Protein AF-0000000078982054 (afdb_homodimer)

Solvent-accessible surface area (backbone atoms only — not comparable to full-atom values): 14372 Å² total; per-residue (Å²): 136,81,75,71,77,78,75,76,78,77,77,77,76,77,77,75,75,77,74,72,68,73,71,72,62,87,61,42,40,35,30,48,35,38,45,27,88,92,36,59,22,37,32,39,36,31,37,36,75,55,86,89,27,42,30,42,34,38,26,68,63,20,36,44,77,75,68,83,32,41,23,38,29,36,19,39,95,89,38,79,41,89,89,41,67,33,30,38,57,81,57,55,53,34,61,49,76,39,24,43,56,60,85,58,68,67,84,77,40,40,27,42,30,34,32,22,70,77,78,69,44,52,35,20,41,16,56,37,94,136,83,81,74,74,78,76,77,78,77,75,76,76,78,78,76,78,76,72,73,70,73,70,75,62,86,63,43,40,35,30,49,35,38,45,26,87,92,36,58,22,37,33,37,37,32,39,36,76,55,86,88,29,41,29,43,35,37,27,68,64,20,37,43,79,76,69,86,32,41,24,39,29,36,18,39,95,89,39,79,42,89,90,41,67,34,28,39,57,81,58,57,53,34,61,47,77,38,25,44,55,60,86,58,69,66,84,76,41,42,28,42,29,34,33,21,69,76,78,69,44,53,35,19,42,16,59,37,96

Organism: Ruegeria pomeroyi (strain ATCC 700808 / DSM 15171 / DSS-3) (NCBI:txid246200)

pLDDT: mean 85.83, std 22.23, range [33.28, 99.0]

Sequence (258 aa):
MITRRSLFATAAGVAVALASSTAAFAGGTKGHFEGRSNHVTSGSVKLVKDGERYVVELGDDFSLDGGPDPRVAFGKDGKYDPDTKLGALLSLTGKQRYAVPPTWDVSAYNEVYIWCDVAGVPLGVAKINMITRRSLFATAAGVAVALASSTAAFAGGTKGHFEGRSNHVTSGSVKLVKDGERYVVELGDDFSLDGGPDPRVAFGKDGKYDPDTKLGALLSLTGKQRYAVPPTWDVSAYNEVYIWCDVAGVPLGVAKIN

Nearest PDB structures (foldseek):
  4bd4-assembly4_D  TM=5.705E-01  e=8.504E-01  Homo sapiens
  6flh-assembly1_A  TM=5.560E-01  e=1.175E+00  Homo sapiens
  7cjv-assembly1_A  TM=5.199E-01  e=1.240E+00  Homo sapiens
  4xcr-assembly2_B  TM=4.970E-01  e=2.015E+00  Homo sapiens
  4bd4-assembly4_D  TM=5.704E-01  e=8.896E-01  Homo sapiens

Secondary structure (DSSP, 8-state):
-------------------------SS--EEEEEE-TT--EE-EEEEEEETTEEEEEE-TT-EE---SSEEEEEEETTEEEGGG--EE-S-SBS-EEEEPPTT--GGG--EEEEEETTTTEEEEEEE--/-------------------------SS--EEEEEE-TT--EE-EEEEEEETTEEEEEE-TT-EE---SSEEEEEEETTEEEGGG--EE-S-SBS-EEEEPPTT--GGG--EEEEEETTTTEEEEEEE--

Foldseek 3Di:
DCPPDPPPDPPPPPPPPPPPPPPPPLWFWKWWKCFDPPKGWTFMWGWHDDDLWIKIKTAQATATPDADWWFKAFDAPPGGDPVGTQDTDPDRGGIDMGTGPSVDDCVRTQKIFGAHPVVRTTGIMIGTD/DDPPPPPPPPPPPPPPPPPPPPPPPLWFWKWWKCFDPPKGWTFMWGWHDDDLWIKIKTAQATATPDADWWFKAFDAPPGGDPVGTQDTDPDRGGIDMGTGPSVDDCVRTQKIFGAHPVVRTTGIMIGTD

Radius of gyration: 30.77 Å; Cα contacts (8 Å, |Δi|>4): 590; chains: 2; bounding box: 125×118×59 Å

InterPro domains:
  IPR006311 Twin-arginine translocation pathway, signal sequence [PS51318] (1-26)
  IPR019545 DM13 domain [PF10517] (37-128)
  IPR019545 DM13 domain [PS51549] (31-129)

Structure (mmCIF, N/CA/C/O backbone):
data_AF-0000000078982054-model_v1
#
loop_
_entity.id
_entity.type
_entity.pdbx_description
1 polymer 'Twin-arginine translocation pathway signal sequence domain protein, putative'
#
loop_
_atom_site.group_PDB
_atom_site.id
_atom_site.type_symbol
_atom_site.label_atom_id
_atom_site.label_alt_id
_atom_site.label_comp_id
_atom_site.label_asym_id
_atom_site.label_entity_id
_atom_site.label_seq_id
_atom_site.pdbx_PDB_ins_code
_atom_site.Cartn_x
_atom_site.Cartn_y
_atom_site.Cartn_z
_atom_site.occupancy
_atom_site.B_iso_or_equiv
_atom_site.auth_seq_id
_atom_site.auth_comp_id
_atom_site.auth_asym_id
_atom_site.auth_atom_id
_atom_site.pdbx_PDB_model_num
ATOM 1 N N . MET A 1 1 ? 65.062 -52.906 -39.344 1 36.62 1 MET A N 1
ATOM 2 C CA . MET A 1 1 ? 63.656 -52.875 -39.719 1 36.62 1 MET A CA 1
ATOM 3 C C . MET A 1 1 ? 62.812 -52.188 -38.625 1 36.62 1 MET A C 1
ATOM 5 O O . MET A 1 1 ? 62.656 -52.75 -37.531 1 36.62 1 MET A O 1
ATOM 9 N N . ILE A 1 2 ? 62.906 -50.812 -38.656 1 38.25 2 ILE A N 1
ATOM 10 C CA . ILE A 1 2 ? 62.562 -49.781 -37.688 1 38.25 2 ILE A CA 1
ATOM 11 C C . ILE A 1 2 ? 61.031 -49.688 -37.594 1 38.25 2 ILE A C 1
ATOM 13 O O . ILE A 1 2 ? 60.375 -49.406 -38.594 1 38.25 2 ILE A O 1
ATOM 17 N N . THR A 1 3 ? 60.531 -50.656 -36.906 1 37.78 3 THR A N 1
ATOM 18 C CA . THR A 1 3 ? 59.094 -50.688 -36.719 1 37.78 3 THR A CA 1
ATOM 19 C C . THR A 1 3 ? 58.594 -49.438 -36.031 1 37.78 3 THR A C 1
ATOM 21 O O . THR A 1 3 ? 58.938 -49.188 -34.844 1 37.78 3 THR A O 1
ATOM 24 N N . ARG A 1 4 ? 58.844 -48.344 -36.625 1 37.06 4 ARG A N 1
ATOM 25 C CA . ARG A 1 4 ? 58.312 -47.125 -35.969 1 37.06 4 ARG A CA 1
ATOM 26 C C . ARG A 1 4 ? 56.844 -47.281 -35.656 1 37.06 4 ARG A C 1
ATOM 28 O O . ARG A 1 4 ? 56.094 -47.875 -36.406 1 37.06 4 ARG A O 1
ATOM 35 N N . ARG A 1 5 ? 56.688 -47.438 -34.281 1 45.91 5 ARG A N 1
ATOM 36 C CA . ARG A 1 5 ? 55.469 -47.344 -33.5 1 45.91 5 ARG A CA 1
ATOM 37 C C . ARG A 1 5 ? 54.594 -46.188 -34 1 45.91 5 ARG A C 1
ATOM 39 O O . ARG A 1 5 ? 55.062 -45.062 -34.125 1 45.91 5 ARG A O 1
ATOM 46 N N . SER A 1 6 ? 53.594 -46.344 -34.938 1 38.81 6 SER A N 1
ATOM 47 C CA . SER A 1 6 ? 52.625 -45.406 -35.406 1 38.81 6 SER A CA 1
ATOM 48 C C . SER A 1 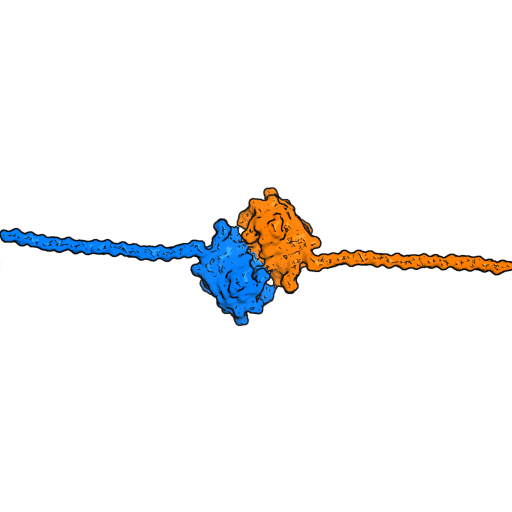6 ? 51.875 -44.719 -34.25 1 38.81 6 SER A C 1
ATOM 50 O O . SER A 1 6 ? 51.125 -45.406 -33.531 1 38.81 6 SER A O 1
ATOM 52 N N . LEU A 1 7 ? 52.594 -43.969 -33.438 1 51.38 7 LEU A N 1
ATOM 53 C CA . LEU A 1 7 ? 51.875 -43.375 -32.312 1 51.38 7 LEU A CA 1
ATOM 54 C C . LEU A 1 7 ? 50.719 -42.531 -32.812 1 51.38 7 LEU A C 1
ATOM 56 O O . LEU A 1 7 ? 50.906 -41.594 -33.594 1 51.38 7 LEU A O 1
ATOM 60 N N . PHE A 1 8 ? 49.594 -43.188 -33.125 1 50.03 8 PHE A N 1
ATOM 61 C CA . PHE A 1 8 ? 48.438 -42.375 -33.469 1 50.03 8 PHE A CA 1
ATOM 62 C C . PHE A 1 8 ? 48.031 -41.438 -32.344 1 50.03 8 PHE A C 1
ATOM 64 O O . PHE A 1 8 ? 48.031 -41.844 -31.172 1 50.03 8 PHE A O 1
ATOM 71 N N . ALA A 1 9 ? 48.219 -40.094 -32.438 1 45.72 9 ALA A N 1
ATOM 72 C CA . ALA A 1 9 ? 47.906 -38.969 -31.547 1 45.72 9 ALA A CA 1
ATOM 73 C C . ALA A 1 9 ? 46.375 -38.812 -31.438 1 45.72 9 ALA A C 1
ATOM 75 O O . ALA A 1 9 ? 45.688 -38.625 -32.438 1 45.72 9 ALA A O 1
ATOM 76 N N . THR A 1 10 ? 45.75 -39.5 -30.547 1 48.69 10 THR A N 1
ATOM 77 C CA . THR A 1 10 ? 44.312 -39.281 -30.297 1 48.69 10 THR A CA 1
ATOM 78 C C . THR A 1 10 ? 44.062 -37.844 -29.906 1 48.69 10 THR A C 1
ATOM 80 O O . THR A 1 10 ? 44.688 -37.312 -28.984 1 48.69 10 THR A O 1
ATOM 83 N N . ALA A 1 11 ? 43.719 -36.969 -30.875 1 45.22 11 ALA A N 1
ATOM 84 C CA . ALA A 1 11 ? 43.312 -35.594 -30.578 1 45.22 11 ALA A CA 1
ATOM 85 C C . ALA A 1 11 ? 42.094 -35.562 -29.641 1 45.22 11 ALA A C 1
ATOM 87 O O . ALA A 1 11 ? 41.062 -36.156 -29.922 1 45.22 11 ALA A O 1
ATOM 88 N N . ALA A 1 12 ? 42.375 -35.5 -28.391 1 50.16 12 ALA A N 1
ATOM 89 C CA . ALA A 1 12 ? 41.312 -35.312 -27.406 1 50.16 12 ALA A CA 1
ATOM 90 C C . ALA A 1 12 ? 40.531 -34.031 -27.703 1 50.16 12 ALA A C 1
ATOM 92 O O . ALA A 1 12 ? 41.125 -32.969 -27.859 1 50.16 12 ALA A O 1
ATOM 93 N N . GLY A 1 13 ? 39.469 -34.094 -28.484 1 45.34 13 GLY A N 1
ATOM 94 C CA . GLY A 1 13 ? 38.625 -32.938 -28.719 1 45.34 13 GLY A CA 1
ATOM 95 C C . GLY A 1 13 ? 38.094 -32.312 -27.438 1 45.34 13 GLY A C 1
ATOM 96 O O . GLY A 1 13 ? 37.625 -33 -26.547 1 45.34 13 GLY A O 1
ATOM 97 N N . VAL A 1 14 ? 38.656 -31.203 -27.016 1 50.59 14 VAL A N 1
ATOM 98 C CA . VAL A 1 14 ? 38.188 -30.375 -25.906 1 50.59 14 VAL A CA 1
ATOM 99 C C . VAL A 1 14 ? 36.75 -29.969 -26.125 1 50.59 14 VAL A C 1
ATOM 101 O O . VAL A 1 14 ? 36.438 -29.281 -27.109 1 50.59 14 VAL A O 1
ATOM 104 N N . ALA A 1 15 ? 35.781 -30.828 -25.703 1 49.47 15 ALA A N 1
ATOM 105 C CA . ALA A 1 15 ? 34.406 -30.359 -25.734 1 49.47 15 ALA A CA 1
ATOM 106 C C . ALA A 1 15 ? 34.219 -29.109 -24.859 1 49.47 15 ALA A C 1
ATOM 108 O O . ALA A 1 15 ? 34.562 -29.125 -23.672 1 49.47 15 ALA A O 1
ATOM 109 N N . VAL A 1 16 ? 34.312 -27.938 -25.422 1 44.31 16 VAL A N 1
ATOM 110 C CA . VAL A 1 16 ? 33.906 -26.719 -24.719 1 44.31 16 VAL A CA 1
ATOM 111 C C . VAL A 1 16 ? 32.438 -26.797 -24.375 1 44.31 16 VAL A C 1
ATOM 113 O O . VAL A 1 16 ? 31.578 -26.953 -25.25 1 44.31 16 VAL A O 1
ATOM 116 N N . ALA A 1 17 ? 32.062 -27.281 -23.219 1 44.84 17 ALA A N 1
ATOM 117 C CA . ALA A 1 17 ? 30.688 -27.172 -22.719 1 44.84 17 ALA A CA 1
ATOM 118 C C . ALA A 1 17 ? 30.219 -25.719 -22.734 1 44.84 17 ALA A C 1
ATOM 120 O O . ALA A 1 17 ? 30.922 -24.828 -22.266 1 44.84 17 ALA A O 1
ATOM 121 N N . LEU A 1 18 ? 29.438 -25.328 -23.75 1 43.56 18 LEU A N 1
ATOM 122 C CA . LEU A 1 18 ? 28.75 -24.047 -23.688 1 43.56 18 LEU A CA 1
ATOM 123 C C . LEU A 1 18 ? 27.859 -23.969 -22.453 1 43.56 18 LEU A C 1
ATOM 125 O O . LEU A 1 18 ? 26.969 -24.797 -22.266 1 43.56 18 LEU A O 1
ATOM 129 N N . ALA A 1 19 ? 28.359 -23.531 -21.344 1 42.03 19 ALA A N 1
ATOM 130 C CA . ALA A 1 19 ? 27.516 -23.188 -20.203 1 42.03 19 ALA A CA 1
ATOM 131 C C . ALA A 1 19 ? 26.391 -22.25 -20.609 1 42.03 19 ALA A C 1
ATOM 133 O O . ALA A 1 19 ? 26.625 -21.203 -21.234 1 42.03 19 ALA A O 1
ATOM 134 N N . SER A 1 20 ? 25.234 -22.781 -21 1 38.03 20 SER A N 1
ATOM 135 C CA . SER A 1 20 ? 24.109 -21.859 -21.109 1 38.03 20 SER A CA 1
ATOM 136 C C . SER A 1 20 ? 23.984 -20.969 -19.891 1 38.03 20 SER A C 1
ATOM 138 O O . SER A 1 20 ? 23.938 -21.453 -18.766 1 38.03 20 SER A O 1
ATOM 140 N N . SER A 1 21 ? 24.75 -19.938 -19.797 1 39.84 21 SER A N 1
ATOM 141 C CA . SER A 1 21 ? 24.359 -18.969 -18.781 1 39.84 21 SER A CA 1
ATOM 142 C C . SER A 1 21 ? 22.844 -18.797 -18.734 1 39.84 21 SER A C 1
ATOM 144 O O . SER A 1 21 ? 22.203 -18.531 -19.75 1 39.84 21 SER A O 1
ATOM 146 N N . THR A 1 22 ? 22.109 -19.672 -18.141 1 38.25 22 THR A N 1
ATOM 147 C CA . THR A 1 22 ? 20.75 -19.219 -17.859 1 38.25 22 THR A CA 1
ATOM 148 C C . THR A 1 22 ? 20.75 -17.719 -17.531 1 38.25 22 THR A C 1
ATOM 150 O O . THR A 1 22 ? 21.516 -17.266 -16.688 1 38.25 22 THR A O 1
ATOM 153 N N . ALA A 1 23 ? 20.625 -16.859 -18.516 1 33.56 23 ALA A N 1
ATOM 154 C CA . ALA A 1 23 ? 20.422 -15.43 -18.312 1 33.56 23 ALA A CA 1
ATOM 155 C C . ALA A 1 23 ? 19.688 -15.164 -17 1 33.56 23 ALA A C 1
ATOM 157 O O . ALA A 1 23 ? 18.609 -15.727 -16.781 1 33.56 23 ALA A O 1
ATOM 158 N N . ALA A 1 24 ? 20.328 -15 -15.984 1 37.16 24 ALA A N 1
ATOM 159 C CA . ALA A 1 24 ? 19.688 -14.359 -14.844 1 37.16 24 ALA A CA 1
ATOM 160 C C . ALA A 1 24 ? 18.719 -13.273 -15.297 1 37.16 24 ALA A C 1
ATOM 162 O O . ALA A 1 24 ? 19.125 -12.289 -15.914 1 37.16 24 ALA A O 1
ATOM 163 N N . PHE A 1 25 ? 17.547 -13.477 -15.953 1 35.47 25 PHE A N 1
ATOM 164 C CA . PHE A 1 25 ? 16.594 -12.445 -16.344 1 35.47 25 PHE A CA 1
ATOM 165 C C . PHE A 1 25 ? 16.75 -11.195 -15.484 1 35.47 25 PHE A C 1
ATOM 167 O O . PHE A 1 25 ? 16.547 -11.25 -14.266 1 35.47 25 PHE A O 1
ATOM 174 N N . ALA A 1 26 ? 17.609 -10.406 -15.617 1 44.41 26 ALA A N 1
ATOM 175 C CA . ALA A 1 26 ? 17.609 -9.07 -15.016 1 44.41 26 ALA A CA 1
ATOM 176 C C . ALA A 1 26 ? 16.219 -8.688 -14.531 1 44.41 26 ALA A C 1
ATOM 178 O O . ALA A 1 26 ? 16.062 -7.723 -13.781 1 44.41 26 ALA A O 1
ATOM 179 N N . GLY A 1 27 ? 15.07 -9.055 -15.273 1 51.41 27 GLY A N 1
ATOM 180 C CA . GLY A 1 27 ? 13.664 -8.844 -14.992 1 51.41 27 GLY A CA 1
ATOM 181 C C . GLY A 1 27 ? 13.188 -9.547 -13.734 1 51.41 27 GLY A C 1
ATOM 182 O O . GLY A 1 27 ? 13.758 -10.57 -13.344 1 51.41 27 GLY A O 1
ATOM 183 N N . GLY A 1 28 ? 12.648 -8.773 -12.68 1 62.16 28 GLY A N 1
ATOM 184 C CA . GLY A 1 28 ? 12.039 -9.344 -11.484 1 62.16 28 GLY A CA 1
ATOM 185 C C . GLY A 1 28 ? 11.336 -10.664 -11.75 1 62.16 28 GLY A C 1
ATOM 186 O O . GLY A 1 28 ? 11.18 -11.07 -12.906 1 62.16 28 GLY A O 1
ATOM 187 N N . THR A 1 29 ? 11.297 -11.555 -10.805 1 86.69 29 THR A N 1
ATOM 188 C CA . THR A 1 29 ? 10.477 -12.766 -10.836 1 86.69 29 THR A CA 1
ATOM 189 C C . THR A 1 29 ? 9.031 -12.43 -11.188 1 86.69 29 THR A C 1
ATOM 191 O O . THR A 1 29 ? 8.539 -11.344 -10.867 1 86.69 29 THR A O 1
ATOM 194 N N . LYS A 1 30 ? 8.539 -13.125 -12.172 1 96.62 30 LYS A N 1
ATOM 195 C CA . LYS A 1 30 ? 7.195 -12.852 -12.672 1 96.62 30 LYS A CA 1
ATOM 196 C C . LYS A 1 30 ? 6.305 -14.086 -12.531 1 96.62 30 LYS A C 1
ATOM 198 O O . LYS A 1 30 ? 6.793 -15.188 -12.305 1 96.62 30 LYS A O 1
ATOM 203 N N . GLY A 1 31 ? 5.016 -13.844 -12.594 1 98.44 31 GLY A N 1
ATOM 204 C CA . GLY A 1 31 ? 4.023 -14.898 -12.523 1 98.44 31 GLY A CA 1
ATOM 205 C C . GLY A 1 31 ? 2.658 -14.477 -13.039 1 98.44 31 GLY A C 1
ATOM 206 O O . GLY A 1 31 ? 2.504 -13.367 -13.555 1 98.44 31 GLY A O 1
ATOM 207 N N . HIS A 1 32 ? 1.738 -15.445 -13.023 1 98.81 32 HIS A N 1
ATOM 208 C CA . HIS A 1 32 ? 0.348 -15.211 -13.398 1 98.81 32 HIS A CA 1
ATOM 209 C C . HIS A 1 32 ? -0.605 -15.711 -12.32 1 98.81 32 HIS A C 1
ATOM 211 O O . HIS A 1 32 ? -0.391 -16.781 -11.742 1 98.81 32 HIS A O 1
ATOM 217 N N . PHE A 1 33 ? -1.601 -14.891 -12.117 1 98.94 33 PHE A N 1
ATOM 218 C CA . PHE A 1 33 ? -2.547 -15.258 -11.062 1 98.94 33 PHE A CA 1
ATOM 219 C C . PHE A 1 33 ? -3.475 -16.375 -11.531 1 98.94 33 PHE A C 1
ATOM 221 O O . PHE A 1 33 ? -3.885 -16.391 -12.695 1 98.94 33 PHE A O 1
ATOM 228 N N . GLU A 1 34 ? -3.75 -17.203 -10.617 1 98.94 34 GLU A N 1
ATOM 229 C CA . GLU A 1 34 ? -4.855 -18.156 -10.695 1 98.94 34 GLU A CA 1
ATOM 230 C C . GLU A 1 34 ? -5.852 -17.938 -9.555 1 98.94 34 GLU A C 1
ATOM 232 O O . GLU A 1 34 ? -5.453 -17.734 -8.406 1 98.94 34 GLU A O 1
ATOM 237 N N . GLY A 1 35 ? -7.102 -18.016 -9.883 1 98.94 35 GLY A N 1
ATOM 238 C CA . GLY A 1 35 ? -8.148 -17.812 -8.891 1 98.94 35 GLY A CA 1
ATOM 239 C C . GLY A 1 35 ? -8.133 -18.828 -7.777 1 98.94 35 GLY A C 1
ATOM 240 O O . GLY A 1 35 ? -7.641 -19.953 -7.957 1 98.94 35 GLY A O 1
ATOM 241 N N . ARG A 1 36 ? -8.57 -18.422 -6.648 1 98.94 36 ARG A N 1
ATOM 242 C CA . ARG A 1 36 ? -8.758 -19.266 -5.477 1 98.94 36 ARG A CA 1
ATOM 243 C C . ARG A 1 36 ? -10.094 -18.984 -4.805 1 98.94 36 ARG A C 1
ATOM 245 O O . ARG A 1 36 ? -10.695 -17.938 -5.016 1 98.94 36 ARG A O 1
ATOM 252 N N . SER A 1 37 ? -10.562 -19.984 -4.031 1 98.81 37 SER A N 1
ATOM 253 C CA . SER A 1 37 ? -11.742 -19.828 -3.188 1 98.81 37 SER A CA 1
ATOM 254 C C . SER A 1 37 ? -12.945 -19.359 -3.998 1 98.81 37 SER A C 1
ATOM 256 O O . SER A 1 37 ? -13.664 -18.453 -3.586 1 98.81 37 SER A O 1
AT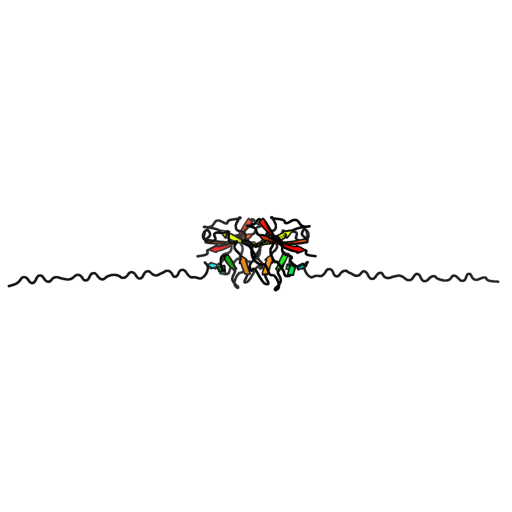OM 258 N N . ASN A 1 38 ? -13.102 -19.812 -5.242 1 98.56 38 ASN A N 1
ATOM 259 C CA . ASN A 1 38 ? -14.227 -19.578 -6.148 1 98.56 38 ASN A CA 1
ATOM 260 C C . ASN A 1 38 ? -14.188 -18.172 -6.734 1 98.56 38 ASN A C 1
ATOM 262 O O . ASN A 1 38 ? -15.227 -17.625 -7.098 1 98.56 38 ASN A O 1
ATOM 266 N N . HIS A 1 39 ? -13.047 -17.594 -6.738 1 98.88 39 HIS A N 1
ATOM 267 C CA . HIS A 1 39 ? -12.875 -16.312 -7.406 1 98.88 39 HIS A CA 1
ATOM 268 C C . HIS A 1 39 ? -12.094 -16.469 -8.703 1 98.88 39 HIS A C 1
ATOM 270 O O . HIS A 1 39 ? -11.266 -17.375 -8.836 1 98.88 39 HIS A O 1
ATOM 276 N N . VAL A 1 40 ? -12.445 -15.555 -9.609 1 98.88 40 VAL A N 1
ATOM 277 C CA . VAL A 1 40 ? -11.672 -15.445 -10.844 1 98.88 40 VAL A CA 1
ATOM 278 C C . VAL A 1 40 ? -10.617 -14.352 -10.695 1 98.88 40 VAL A C 1
ATOM 280 O O . VAL A 1 40 ? -10.945 -13.188 -10.469 1 98.88 40 VAL A O 1
ATOM 283 N N . THR A 1 41 ? -9.438 -14.781 -10.727 1 98.94 41 THR A N 1
ATOM 284 C CA . THR A 1 41 ? -8.289 -13.883 -10.703 1 98.94 41 THR A CA 1
ATOM 285 C C . THR A 1 41 ? -7.32 -14.219 -11.836 1 98.94 41 THR A C 1
ATOM 287 O O . THR A 1 41 ? -6.973 -15.383 -12.031 1 98.94 41 THR A O 1
ATOM 290 N N . SER A 1 42 ? -6.945 -13.156 -12.539 1 98.94 42 SER A N 1
ATOM 291 C CA . SER A 1 42 ? -6.043 -13.383 -13.664 1 98.94 42 SER A CA 1
ATOM 292 C C . SER A 1 42 ? -5.102 -12.203 -13.859 1 98.94 42 SER A C 1
ATOM 294 O O . SER A 1 42 ? -5.25 -11.164 -13.211 1 98.94 42 SER A O 1
ATOM 296 N N . GLY A 1 43 ? -4.113 -12.43 -14.766 1 98.94 43 GLY A N 1
ATOM 297 C CA . GLY A 1 43 ? -3.186 -11.375 -15.117 1 98.94 43 GLY A CA 1
ATOM 298 C C . GLY A 1 43 ? -1.794 -11.578 -14.555 1 98.94 43 GLY A C 1
ATOM 299 O O . GLY A 1 43 ? -1.562 -12.531 -13.797 1 98.94 43 GLY A O 1
ATOM 300 N N . SER A 1 44 ? -0.914 -10.672 -14.914 1 98.88 44 SER A N 1
ATOM 301 C CA . SER A 1 44 ? 0.502 -10.836 -14.602 1 98.88 44 SER A CA 1
ATOM 302 C C . SER A 1 44 ? 0.881 -10.07 -13.336 1 98.88 44 SER A C 1
ATOM 304 O O . SER A 1 44 ? 0.188 -9.125 -12.945 1 98.88 44 SER A O 1
ATOM 306 N N . VAL A 1 45 ? 1.905 -10.617 -12.719 1 98.88 45 VAL A N 1
ATOM 307 C CA . VAL A 1 45 ? 2.576 -9.922 -11.625 1 98.88 45 VAL A CA 1
ATOM 308 C C . VAL A 1 45 ? 4.09 -10.055 -11.773 1 98.88 45 VAL A C 1
ATOM 310 O O . VAL A 1 45 ? 4.582 -11.086 -12.242 1 98.88 45 VAL A O 1
ATOM 313 N N . LYS A 1 46 ? 4.773 -8.977 -11.422 1 97.81 46 LYS A N 1
ATOM 314 C CA . LYS A 1 46 ? 6.23 -9.062 -11.398 1 97.81 46 LYS A CA 1
ATOM 315 C C . LYS A 1 46 ? 6.801 -8.375 -10.156 1 97.81 46 LYS A C 1
ATOM 317 O O . LYS A 1 46 ? 6.199 -7.438 -9.633 1 97.81 46 LYS A O 1
ATOM 322 N N . LEU A 1 47 ? 7.777 -8.922 -9.672 1 97.12 47 LEU A N 1
ATOM 323 C CA . LEU A 1 47 ? 8.625 -8.297 -8.664 1 97.12 47 LEU A CA 1
ATOM 324 C C . LEU A 1 47 ? 9.789 -7.551 -9.312 1 97.12 47 LEU A C 1
ATOM 326 O O . LEU A 1 47 ? 10.648 -8.172 -9.938 1 97.12 47 LEU A O 1
ATOM 330 N N . VAL A 1 48 ? 9.789 -6.215 -9.125 1 95 48 VAL A N 1
ATOM 331 C CA . VAL A 1 48 ? 10.781 -5.379 -9.797 1 95 48 VAL A CA 1
ATOM 332 C C . VAL A 1 48 ? 11.695 -4.723 -8.766 1 95 48 VAL A C 1
ATOM 334 O O . VAL A 1 48 ? 11.227 -4.273 -7.715 1 95 48 VAL A O 1
ATOM 337 N N . LYS A 1 49 ? 12.977 -4.809 -9.055 1 91.94 49 LYS A N 1
ATOM 338 C CA . LYS A 1 49 ? 13.914 -4.039 -8.234 1 91.94 49 LYS A CA 1
ATOM 339 C C . LYS A 1 49 ? 13.852 -2.555 -8.586 1 91.94 49 LYS A C 1
ATOM 341 O O . LYS A 1 49 ? 13.875 -2.189 -9.758 1 91.94 49 LYS A O 1
ATOM 346 N N . ASP A 1 50 ? 13.672 -1.766 -7.641 1 90.06 50 ASP A N 1
ATOM 347 C CA . ASP A 1 50 ? 13.664 -0.311 -7.75 1 90.06 50 ASP A CA 1
ATOM 348 C C . ASP A 1 50 ? 14.672 0.32 -6.797 1 90.06 50 ASP A C 1
ATOM 350 O O . ASP A 1 50 ? 14.352 0.58 -5.633 1 90.06 50 ASP A O 1
ATOM 354 N N . GLY A 1 51 ? 15.828 0.573 -7.355 1 86.81 51 GLY A N 1
ATOM 355 C CA . GLY A 1 51 ? 16.922 0.926 -6.465 1 86.81 51 GLY A CA 1
ATOM 356 C C . GLY A 1 51 ? 17.25 -0.17 -5.473 1 86.81 51 GLY A C 1
ATOM 357 O O . GLY A 1 51 ? 17.5 -1.312 -5.859 1 86.81 51 GLY A O 1
ATOM 358 N N . GLU A 1 52 ? 17.156 0.236 -4.188 1 84.69 52 GLU A N 1
ATOM 359 C CA . GLU A 1 52 ? 17.516 -0.729 -3.152 1 84.69 52 GLU A CA 1
ATOM 360 C C . GLU A 1 52 ? 16.266 -1.451 -2.629 1 84.69 52 GLU A C 1
ATOM 362 O O . GLU A 1 52 ? 16.359 -2.277 -1.719 1 84.69 52 GLU A O 1
ATOM 367 N N . ARG A 1 53 ? 15.211 -1.239 -3.223 1 91.12 53 ARG A N 1
ATOM 368 C CA . ARG A 1 53 ? 13.984 -1.862 -2.754 1 91.12 53 ARG A CA 1
ATOM 369 C C . ARG A 1 53 ? 13.297 -2.635 -3.875 1 91.12 53 ARG A C 1
ATOM 371 O O . ARG A 1 53 ? 13.719 -2.564 -5.031 1 91.12 53 ARG A O 1
ATOM 378 N N . TYR A 1 54 ? 12.344 -3.418 -3.521 1 95.88 54 TYR A N 1
ATOM 379 C CA . TYR A 1 54 ? 11.508 -4.125 -4.488 1 95.88 54 TYR A CA 1
ATOM 380 C C . TYR A 1 54 ? 10.102 -3.549 -4.516 1 95.88 54 TYR A C 1
ATOM 382 O O . TYR A 1 54 ? 9.641 -2.957 -3.535 1 95.88 54 TYR A O 1
ATOM 390 N N . VAL A 1 55 ? 9.492 -3.703 -5.699 1 98 55 VAL A N 1
ATOM 391 C CA . VAL A 1 55 ? 8.102 -3.33 -5.91 1 98 55 VAL A CA 1
ATOM 392 C C . VAL A 1 55 ? 7.352 -4.48 -6.578 1 98 55 VAL A C 1
ATOM 394 O O . VAL A 1 55 ? 7.855 -5.094 -7.52 1 98 55 VAL A O 1
ATOM 397 N N . VAL A 1 56 ? 6.141 -4.797 -5.984 1 98.62 56 VAL A N 1
ATOM 398 C CA . VAL A 1 56 ? 5.223 -5.691 -6.68 1 98.62 56 VAL A CA 1
ATOM 399 C C . VAL A 1 56 ? 4.395 -4.902 -7.688 1 98.62 56 VAL A C 1
ATOM 401 O O . VAL A 1 56 ? 3.709 -3.943 -7.32 1 98.62 56 VAL A O 1
ATOM 404 N N . GLU A 1 57 ? 4.543 -5.355 -8.938 1 98.56 57 GLU A N 1
ATOM 405 C CA . GLU A 1 57 ? 3.777 -4.711 -10 1 98.56 57 GLU A CA 1
ATOM 406 C C . GLU A 1 57 ? 2.758 -5.676 -10.602 1 98.56 57 GLU A C 1
ATOM 408 O O . GLU A 1 57 ? 3.127 -6.703 -11.172 1 98.56 57 GLU A O 1
ATOM 413 N N . LEU A 1 58 ? 1.447 -5.328 -10.375 1 98.88 58 LEU A N 1
ATOM 414 C CA . LEU A 1 58 ? 0.407 -6.012 -11.133 1 98.88 58 LEU A CA 1
ATOM 415 C C . LEU A 1 58 ? 0.303 -5.445 -12.547 1 98.88 58 LEU A C 1
ATOM 417 O O . LEU A 1 58 ? 0.405 -4.23 -12.742 1 98.88 58 LEU A O 1
ATOM 421 N N . GLY A 1 59 ? 0.123 -6.348 -13.492 1 98.75 59 GLY A N 1
ATOM 422 C CA . GLY A 1 59 ? 0.115 -5.926 -14.883 1 98.75 59 GLY A CA 1
ATOM 423 C C . GLY A 1 59 ? -1.182 -5.258 -15.297 1 98.75 59 GLY A C 1
ATOM 424 O O . GLY A 1 59 ? -2.164 -5.281 -14.555 1 98.75 59 GLY A O 1
ATOM 425 N N . ASP A 1 60 ? -1.144 -4.66 -16.5 1 98.88 60 ASP A N 1
ATOM 426 C CA . ASP A 1 60 ? -2.33 -4.043 -17.078 1 98.88 60 ASP A CA 1
ATOM 427 C C . ASP A 1 60 ? -3.441 -5.07 -17.281 1 98.88 60 ASP A C 1
ATOM 429 O O . ASP A 1 60 ? -4.621 -4.715 -17.328 1 98.88 60 ASP A O 1
ATOM 433 N N . ASP A 1 61 ? -3.088 -6.348 -17.359 1 98.94 61 ASP A N 1
ATOM 434 C CA . ASP A 1 61 ? -4.031 -7.434 -17.625 1 98.94 61 ASP A CA 1
ATOM 435 C C . ASP A 1 61 ? -4.57 -8.016 -16.328 1 98.94 61 ASP A C 1
ATOM 437 O O . ASP A 1 61 ? -5.355 -8.969 -16.344 1 98.94 61 ASP A O 1
ATOM 441 N N . PHE A 1 62 ? -4.195 -7.484 -15.18 1 98.94 62 PHE A N 1
ATOM 442 C CA . PHE A 1 62 ? -4.68 -7.973 -13.898 1 98.94 62 PHE A CA 1
ATOM 443 C C . PHE A 1 62 ? -6.188 -7.805 -13.789 1 98.94 62 PHE A C 1
ATOM 445 O O . PHE A 1 62 ? -6.734 -6.773 -14.188 1 98.94 62 PHE A O 1
ATOM 452 N N . SER A 1 63 ? -6.793 -8.852 -13.242 1 98.94 63 SER A N 1
ATOM 453 C CA . SER A 1 63 ? -8.234 -8.789 -13.008 1 98.94 63 SER A CA 1
ATOM 454 C C . SER A 1 63 ? -8.641 -9.664 -11.828 1 98.94 63 SER A C 1
ATOM 456 O O . SER A 1 63 ? -8.172 -10.797 -11.688 1 98.94 63 SER A O 1
ATOM 458 N N . LEU A 1 64 ? -9.438 -9.164 -10.938 1 98.94 64 LEU A N 1
ATOM 459 C CA . LEU A 1 64 ? -10.102 -9.859 -9.844 1 98.94 64 LEU A CA 1
ATOM 460 C C . LEU A 1 64 ? -11.602 -9.586 -9.852 1 98.94 64 LEU A C 1
ATOM 462 O O . LEU A 1 64 ? -12.023 -8.445 -10.055 1 98.94 64 LEU A O 1
ATOM 466 N N . ASP A 1 65 ? -12.375 -10.594 -9.594 1 98.88 65 ASP A N 1
ATOM 467 C CA . ASP A 1 65 ? -13.828 -10.453 -9.719 1 98.88 65 ASP A CA 1
ATOM 468 C C . ASP A 1 65 ? -14.414 -9.734 -8.508 1 98.88 65 ASP A C 1
ATOM 470 O O . ASP A 1 65 ? -15.594 -9.391 -8.5 1 98.88 65 ASP A O 1
ATOM 474 N N . GLY A 1 66 ? -13.641 -9.609 -7.434 1 97.75 66 GLY A N 1
ATOM 475 C CA . GLY A 1 66 ? -14.125 -8.859 -6.285 1 97.75 66 GLY A CA 1
ATOM 476 C C . GLY A 1 66 ? -13.703 -9.461 -4.957 1 97.75 66 GLY A C 1
ATOM 477 O O . GLY A 1 66 ? -12.891 -10.391 -4.922 1 97.75 66 GLY A O 1
ATOM 478 N N . GLY A 1 67 ? -14.148 -8.93 -3.92 1 96.75 67 GLY A N 1
ATOM 479 C CA . GLY A 1 67 ? -13.914 -9.32 -2.539 1 96.75 67 GLY A CA 1
ATOM 480 C C . GLY A 1 67 ? -13.891 -8.141 -1.584 1 96.75 67 GLY A C 1
ATOM 481 O O . GLY A 1 67 ? -13.57 -7.016 -1.98 1 96.75 67 GLY A O 1
ATOM 482 N N . PRO A 1 68 ? -14.25 -8.398 -0.379 1 97 68 PRO A N 1
ATOM 483 C CA . PRO A 1 68 ? -14.477 -7.266 0.521 1 97 68 PRO A CA 1
ATOM 484 C C . PRO A 1 68 ? -13.195 -6.508 0.847 1 97 68 PRO A C 1
ATOM 486 O O . PRO A 1 68 ? -13.227 -5.289 1.039 1 97 68 PRO A O 1
ATOM 489 N N . ASP A 1 69 ? -12.117 -7.195 1.035 1 97.88 69 ASP A N 1
ATOM 490 C CA . ASP A 1 69 ? -10.875 -6.535 1.41 1 97.88 69 ASP A CA 1
ATOM 491 C C . ASP A 1 69 ? -9.664 -7.277 0.843 1 97.88 69 ASP A C 1
ATOM 493 O O . ASP A 1 69 ? -8.891 -7.875 1.591 1 97.88 69 ASP A O 1
ATOM 497 N N . PRO A 1 70 ? -9.414 -7.164 -0.476 1 98.75 70 PRO A N 1
ATOM 498 C CA . PRO A 1 70 ? -8.273 -7.824 -1.111 1 98.75 70 PRO A CA 1
ATOM 499 C C . PRO A 1 70 ? -6.957 -7.09 -0.861 1 98.75 70 PRO A C 1
ATOM 501 O O . PRO A 1 70 ? -6.875 -5.879 -1.063 1 98.75 70 PRO A O 1
ATOM 504 N N . ARG A 1 71 ? -5.926 -7.832 -0.394 1 98.81 71 ARG A N 1
ATOM 505 C CA . ARG A 1 71 ? -4.594 -7.328 -0.069 1 98.81 71 ARG A CA 1
ATOM 506 C C . ARG A 1 71 ? -3.521 -8.055 -0.874 1 98.81 71 ARG A C 1
ATOM 508 O O . ARG A 1 71 ? -3.613 -9.266 -1.088 1 98.81 71 ARG A O 1
ATOM 515 N N . VAL A 1 72 ? -2.512 -7.309 -1.27 1 98.94 72 VAL A N 1
ATOM 516 C CA . VAL A 1 72 ? -1.333 -7.93 -1.865 1 98.94 72 VAL A CA 1
ATOM 517 C C . VAL A 1 72 ? -0.394 -8.422 -0.765 1 98.94 72 VAL A C 1
ATOM 519 O O . VAL A 1 72 ? -0.109 -7.688 0.186 1 98.94 72 VAL A O 1
ATOM 522 N N . ALA A 1 73 ? 0.053 -9.664 -0.881 1 98.88 73 ALA A N 1
ATOM 523 C CA . ALA A 1 73 ? 0.943 -10.258 0.108 1 98.88 73 ALA A CA 1
ATOM 524 C C . ALA A 1 73 ? 1.794 -11.367 -0.517 1 98.88 73 ALA A C 1
ATOM 526 O O . ALA A 1 73 ? 1.745 -11.578 -1.73 1 98.88 73 ALA A O 1
ATOM 527 N N . PHE A 1 74 ? 2.594 -11.977 0.366 1 98.75 74 PHE A N 1
ATOM 528 C CA . PHE A 1 74 ? 3.471 -13.031 -0.13 1 98.75 74 PHE A CA 1
ATOM 529 C C . PHE A 1 74 ? 3.131 -14.367 0.521 1 98.75 74 PHE A C 1
ATOM 531 O O . PHE A 1 74 ? 2.457 -14.414 1.551 1 98.75 74 PHE A O 1
ATOM 538 N N . GLY A 1 75 ? 3.537 -15.398 -0.149 1 98.69 75 GLY A N 1
ATOM 539 C CA . GLY A 1 75 ? 3.529 -16.75 0.361 1 98.69 75 GLY A CA 1
ATOM 540 C C . GLY A 1 75 ? 4.684 -17.594 -0.16 1 98.69 75 GLY A C 1
ATOM 541 O O . GLY A 1 75 ? 5.469 -17.125 -0.987 1 98.69 75 GLY A O 1
ATOM 542 N N . LYS A 1 76 ? 4.797 -18.75 0.424 1 98.19 76 LYS A N 1
ATOM 543 C CA . LYS A 1 76 ? 5.859 -19.688 0.074 1 98.19 76 LYS A CA 1
ATOM 544 C C . LYS A 1 76 ? 5.34 -21.125 0.055 1 98.19 76 LYS A C 1
ATOM 546 O O . LYS A 1 76 ? 4.73 -21.578 1.024 1 98.19 76 LYS A O 1
ATOM 551 N N . ASP A 1 77 ? 5.535 -21.781 -1.015 1 98 77 ASP A N 1
ATOM 552 C CA . ASP A 1 77 ? 5.254 -23.203 -1.151 1 98 77 ASP A CA 1
ATOM 553 C C . ASP A 1 77 ? 3.836 -23.531 -0.692 1 98 77 ASP A C 1
ATOM 555 O O . ASP A 1 77 ? 3.627 -24.484 0.075 1 98 77 ASP A O 1
ATOM 559 N N . GLY A 1 78 ? 2.969 -22.656 -1.108 1 98.31 78 GLY A N 1
ATOM 560 C CA . GLY A 1 78 ? 1.557 -22.922 -0.879 1 98.31 78 GLY A CA 1
ATOM 561 C C . GLY A 1 78 ? 1.049 -22.375 0.436 1 98.31 78 GLY A C 1
ATOM 562 O O . GLY A 1 78 ? -0.106 -22.594 0.806 1 98.31 78 GLY A O 1
ATOM 563 N N . LYS A 1 79 ? 1.929 -21.656 1.136 1 98.56 79 LYS A N 1
ATOM 564 C CA . LYS A 1 79 ? 1.537 -21.109 2.434 1 98.56 79 LYS A CA 1
ATOM 565 C C . LYS A 1 79 ? 1.561 -19.578 2.424 1 98.56 79 LYS A C 1
ATOM 567 O O . LYS A 1 79 ? 2.602 -18.969 2.168 1 98.56 79 LYS A O 1
ATOM 572 N N . TYR A 1 80 ? 0.411 -19.016 2.678 1 98.88 80 TYR A N 1
ATOM 573 C CA . TYR A 1 80 ? 0.263 -17.578 2.842 1 98.88 80 TYR A CA 1
ATOM 574 C C . TYR A 1 80 ? 0.984 -17.094 4.098 1 98.88 80 TYR A C 1
ATOM 576 O O . TYR A 1 80 ? 0.917 -17.75 5.145 1 98.88 80 TYR A O 1
ATOM 584 N N . ASP A 1 81 ? 1.651 -15.898 4.051 1 98.75 81 ASP A N 1
ATOM 585 C CA . ASP A 1 81 ? 2.285 -15.289 5.219 1 98.75 81 ASP A CA 1
ATOM 586 C C . ASP A 1 81 ? 1.574 -14 5.621 1 98.75 81 ASP A C 1
ATOM 588 O O . ASP A 1 81 ? 1.752 -12.961 4.984 1 98.75 81 ASP A O 1
ATOM 592 N N . PRO A 1 82 ? 0.854 -14 6.754 1 98.31 82 PRO A N 1
ATOM 593 C CA . PRO A 1 82 ? 0.051 -12.836 7.137 1 98.31 82 PRO A CA 1
ATOM 594 C C . PRO A 1 82 ? 0.905 -11.625 7.512 1 98.31 82 PRO A C 1
ATOM 596 O O . PRO A 1 82 ? 0.39 -10.508 7.617 1 98.31 82 PRO A O 1
ATOM 599 N N . ASP A 1 83 ? 2.18 -11.758 7.672 1 97.06 83 ASP A N 1
ATOM 600 C CA . ASP A 1 83 ? 3.041 -10.656 8.078 1 97.06 83 ASP A CA 1
ATOM 601 C C . ASP A 1 83 ? 3.547 -9.875 6.867 1 97.06 83 ASP A C 1
ATOM 603 O O . ASP A 1 83 ? 4.324 -8.93 7.012 1 97.06 83 ASP A O 1
ATOM 607 N N . THR A 1 84 ? 3.037 -10.203 5.672 1 98.38 84 THR A N 1
ATOM 608 C CA . THR A 1 84 ? 3.613 -9.633 4.461 1 98.38 84 THR A CA 1
ATOM 609 C C . THR A 1 84 ? 2.576 -8.805 3.709 1 98.38 84 THR A C 1
ATOM 611 O O . THR A 1 84 ? 2.678 -8.625 2.492 1 98.38 84 THR A O 1
ATOM 614 N N . LYS A 1 85 ? 1.583 -8.297 4.387 1 98.25 85 LYS A N 1
ATOM 615 C CA . LYS A 1 85 ? 0.606 -7.457 3.697 1 98.25 85 LYS A CA 1
ATOM 616 C C . LYS A 1 85 ? 1.226 -6.137 3.258 1 98.25 85 LYS A C 1
ATOM 618 O O . LYS A 1 85 ? 1.693 -5.355 4.09 1 98.25 85 LYS A O 1
ATOM 623 N N . LEU A 1 86 ? 1.146 -5.914 1.949 1 98.75 86 LEU A N 1
ATOM 624 C CA . LEU A 1 86 ? 1.769 -4.73 1.37 1 98.75 86 LEU A CA 1
ATOM 625 C C . LEU A 1 86 ? 0.773 -3.578 1.287 1 98.75 86 LEU A C 1
ATOM 627 O O . LEU A 1 86 ? 1.17 -2.41 1.241 1 98.75 86 LEU A O 1
ATOM 631 N N . GLY A 1 87 ? -0.53 -3.902 1.152 1 98.69 87 GLY A N 1
ATOM 632 C CA . GLY A 1 87 ? -1.591 -2.916 1.019 1 98.69 87 GLY A CA 1
ATOM 633 C C . GLY A 1 87 ? -2.852 -3.48 0.389 1 98.69 87 GLY A C 1
ATOM 634 O O . GLY A 1 87 ? -2.82 -4.551 -0.224 1 98.69 87 GLY A O 1
ATOM 635 N N . ALA A 1 88 ? -3.947 -2.721 0.596 1 98.56 88 ALA A N 1
ATOM 636 C CA . ALA A 1 88 ? -5.199 -3.059 -0.08 1 98.56 88 ALA A CA 1
ATOM 637 C C . ALA A 1 88 ? -5.105 -2.781 -1.577 1 98.56 88 ALA A C 1
ATOM 639 O O . ALA A 1 88 ? -4.441 -1.829 -1.998 1 98.56 88 ALA A O 1
ATOM 640 N N . LEU A 1 89 ? -5.797 -3.609 -2.365 1 98.69 89 LEU A N 1
ATOM 641 C CA . LEU A 1 89 ? -5.824 -3.369 -3.805 1 98.69 89 LEU A CA 1
ATOM 642 C C . LEU A 1 89 ? -6.352 -1.972 -4.113 1 98.69 89 LEU A C 1
ATOM 644 O O . LEU A 1 89 ? -7.352 -1.54 -3.535 1 98.69 89 LEU A O 1
ATOM 648 N N . LEU A 1 90 ? -5.688 -1.369 -5.02 1 98.19 90 LEU A N 1
ATOM 649 C CA . LEU A 1 90 ? -6.109 -0.054 -5.492 1 98.19 90 LEU A CA 1
ATOM 650 C C . LEU A 1 90 ? -7.281 -0.173 -6.461 1 98.19 90 LEU A C 1
ATOM 652 O O . LEU A 1 90 ? -8.125 0.724 -6.535 1 98.19 90 LEU A O 1
ATOM 656 N N . SER A 1 91 ? -7.242 -1.231 -7.199 1 97.88 91 SER A N 1
ATOM 657 C CA . SER A 1 91 ? -8.242 -1.483 -8.234 1 97.88 91 SER A CA 1
ATOM 658 C C . SER A 1 91 ? -8.422 -2.979 -8.469 1 97.88 91 SER A C 1
ATOM 660 O O . SER A 1 91 ? -7.496 -3.764 -8.273 1 97.88 91 SER A O 1
ATOM 662 N N . LEU A 1 92 ? -9.656 -3.293 -8.984 1 98.44 92 LEU A N 1
ATOM 663 C CA . LEU A 1 92 ? -9.914 -4.695 -9.297 1 98.44 92 LEU A CA 1
ATOM 664 C C . LEU A 1 92 ? -9.289 -5.07 -10.641 1 98.44 92 LEU A C 1
ATOM 666 O O . LEU A 1 92 ? -9.18 -6.254 -10.969 1 98.44 92 LEU A O 1
ATOM 670 N N . THR A 1 93 ? -8.914 -4.043 -11.32 1 98.81 93 THR A N 1
ATOM 671 C CA . THR A 1 93 ? -8.359 -4.305 -12.641 1 98.81 93 THR A CA 1
ATOM 672 C C . THR A 1 93 ? -7.203 -3.355 -12.945 1 98.81 93 THR A C 1
ATOM 674 O O . THR A 1 93 ? -7.137 -2.256 -12.391 1 98.81 93 THR A O 1
ATOM 677 N N . GLY A 1 94 ? -6.258 -3.846 -13.695 1 98.81 94 GLY A N 1
ATOM 678 C CA . GLY A 1 94 ? -5.281 -2.959 -14.305 1 98.81 94 GLY A CA 1
ATOM 679 C C . GLY A 1 94 ? -4.023 -2.793 -13.477 1 98.81 94 GLY A C 1
ATOM 680 O O . GLY A 1 94 ? -3.902 -3.377 -12.398 1 98.81 94 GLY A O 1
ATOM 681 N N . LYS A 1 95 ? -3.121 -1.99 -14.016 1 98.81 95 LYS A N 1
ATOM 682 C CA . LYS A 1 95 ? -1.784 -1.812 -13.461 1 98.81 95 LYS A CA 1
ATOM 683 C C . LYS A 1 95 ? -1.843 -1.123 -12.102 1 98.81 95 LYS A C 1
ATOM 685 O O . LYS A 1 95 ? -2.572 -0.145 -11.93 1 98.81 95 LYS A O 1
ATOM 690 N N . GLN A 1 96 ? -1.102 -1.59 -11.219 1 98.69 96 GLN A N 1
ATOM 691 C CA . GLN A 1 96 ? -0.966 -1.041 -9.875 1 98.69 96 GLN A CA 1
ATOM 692 C C . GLN A 1 96 ? 0.278 -1.588 -9.18 1 98.69 96 GLN A C 1
ATOM 694 O O . GLN A 1 96 ? 0.76 -2.67 -9.516 1 98.69 96 GLN A O 1
ATOM 699 N N . ARG A 1 97 ? 0.853 -0.809 -8.188 1 98.75 97 ARG A N 1
ATOM 700 C CA . ARG A 1 97 ? 2.152 -1.099 -7.59 1 98.75 97 ARG A CA 1
ATOM 701 C C . ARG A 1 97 ? 2.082 -1.039 -6.07 1 98.75 97 ARG A C 1
ATOM 703 O O . ARG A 1 97 ? 1.359 -0.213 -5.508 1 98.75 97 ARG A O 1
ATOM 710 N N . TYR A 1 98 ? 2.908 -1.935 -5.477 1 98.81 98 TYR A N 1
ATOM 711 C CA . TYR A 1 98 ? 3.027 -2.029 -4.023 1 98.81 98 TYR A CA 1
ATOM 712 C C . TYR A 1 98 ? 4.484 -2.17 -3.605 1 98.81 98 TYR A C 1
ATOM 714 O O . TYR A 1 98 ? 5.164 -3.119 -4.004 1 98.81 98 TYR A O 1
ATOM 722 N N . ALA A 1 99 ? 4.934 -1.199 -2.807 1 98.56 99 ALA A N 1
ATOM 723 C CA . ALA A 1 99 ? 6.332 -1.206 -2.385 1 98.56 99 ALA A CA 1
ATOM 724 C C . ALA A 1 99 ? 6.57 -2.248 -1.296 1 98.56 99 ALA A C 1
ATOM 726 O O . ALA A 1 99 ? 5.754 -2.406 -0.388 1 98.56 99 ALA A O 1
ATOM 727 N N . VAL A 1 100 ? 7.695 -2.9 -1.44 1 98.19 100 VAL A N 1
ATOM 728 C CA . VAL A 1 100 ? 8.156 -3.816 -0.403 1 98.19 100 VAL A CA 1
ATOM 729 C C . VAL A 1 100 ? 9.078 -3.076 0.57 1 98.19 100 VAL A C 1
ATOM 731 O O . VAL A 1 100 ? 10.023 -2.41 0.153 1 98.19 100 VAL A O 1
ATOM 734 N N . PRO A 1 101 ? 8.711 -3.195 1.826 1 96.31 101 PRO A N 1
ATOM 735 C CA . PRO A 1 101 ? 9.656 -2.59 2.77 1 96.31 101 PRO A CA 1
ATOM 736 C C . PRO A 1 101 ? 11.086 -3.082 2.572 1 96.31 101 PRO A C 1
ATOM 738 O O . PRO A 1 101 ? 11.305 -4.266 2.309 1 96.31 101 PRO A O 1
ATOM 741 N N . PRO A 1 102 ? 12.047 -2.145 2.734 1 92.12 102 PRO A N 1
ATOM 742 C CA . PRO A 1 102 ? 13.438 -2.518 2.449 1 92.12 102 PRO A CA 1
ATOM 743 C C . PRO A 1 102 ? 13.984 -3.549 3.434 1 92.12 102 PRO A C 1
ATOM 745 O O . PRO A 1 102 ? 15 -4.188 3.16 1 92.12 102 PRO A O 1
ATOM 748 N N . THR A 1 103 ? 13.289 -3.703 4.504 1 92 103 THR A N 1
ATOM 749 C CA . THR A 1 103 ? 13.773 -4.617 5.531 1 92 103 THR A CA 1
ATOM 750 C C . THR A 1 103 ? 13.352 -6.051 5.227 1 92 103 THR A C 1
ATOM 752 O O . THR A 1 103 ? 13.797 -6.992 5.887 1 92 103 THR A O 1
ATOM 755 N N . TRP A 1 104 ? 12.5 -6.156 4.254 1 94.31 104 TRP A N 1
ATOM 756 C CA . TRP A 1 104 ? 11.977 -7.488 3.963 1 94.31 104 TRP A CA 1
ATOM 757 C C . TRP A 1 104 ? 12.867 -8.211 2.955 1 94.31 104 TRP A C 1
ATOM 759 O O . TRP A 1 104 ? 13.375 -7.598 2.014 1 94.31 104 TRP A O 1
ATOM 769 N N . ASP A 1 105 ? 13.055 -9.531 3.219 1 93.31 105 ASP A N 1
ATOM 770 C CA . ASP A 1 105 ? 13.742 -10.383 2.256 1 93.31 105 ASP A CA 1
ATOM 771 C C . ASP A 1 105 ? 12.75 -11.07 1.325 1 93.31 105 ASP A C 1
ATOM 773 O O . ASP A 1 105 ? 12.242 -12.148 1.64 1 93.31 105 ASP A O 1
ATOM 777 N N . VAL A 1 106 ? 12.57 -10.578 0.19 1 94.12 106 VAL A N 1
ATOM 778 C CA . VAL A 1 106 ? 11.547 -11.062 -0.73 1 94.12 106 VAL A CA 1
ATOM 779 C C . VAL A 1 106 ? 11.977 -12.398 -1.322 1 94.12 106 VAL A C 1
ATOM 781 O O . VAL A 1 106 ? 11.148 -13.148 -1.845 1 94.12 106 VAL A O 1
ATOM 784 N N . SER A 1 107 ? 13.219 -12.648 -1.322 1 92.5 107 SER A N 1
ATOM 785 C CA . SER A 1 107 ? 13.711 -13.906 -1.886 1 92.5 107 SER A CA 1
ATOM 786 C C . SER A 1 107 ? 13.211 -15.102 -1.089 1 92.5 107 SER A C 1
ATOM 788 O O . SER A 1 107 ? 13.305 -16.25 -1.55 1 92.5 107 SER A O 1
ATOM 790 N N . ALA A 1 108 ? 12.727 -14.859 0.046 1 94.69 108 ALA A N 1
ATOM 791 C CA . ALA A 1 108 ? 12.195 -15.922 0.893 1 94.69 108 ALA A CA 1
ATOM 792 C C . ALA A 1 108 ? 10.859 -16.438 0.362 1 94.69 108 ALA A C 1
ATOM 794 O O . ALA A 1 108 ? 10.352 -17.453 0.816 1 94.69 108 ALA A O 1
ATOM 795 N N . TYR A 1 109 ? 10.289 -15.758 -0.596 1 96.94 109 TYR A N 1
ATOM 796 C CA . TYR A 1 109 ? 8.945 -16.062 -1.068 1 96.94 109 TYR A CA 1
ATOM 797 C C . TYR A 1 109 ? 8.953 -16.406 -2.553 1 96.94 109 TYR A C 1
ATOM 799 O O . TYR A 1 109 ? 9.797 -15.922 -3.305 1 96.94 109 TYR A O 1
ATOM 807 N N . ASN A 1 110 ? 8.047 -17.25 -2.986 1 97.81 110 ASN A N 1
ATOM 808 C CA . ASN A 1 110 ? 7.934 -17.609 -4.395 1 97.81 110 ASN A CA 1
ATOM 809 C C . ASN A 1 110 ? 6.492 -17.5 -4.887 1 97.81 110 ASN A C 1
ATOM 811 O O . ASN A 1 110 ? 6.133 -18.062 -5.914 1 97.81 110 ASN A O 1
ATOM 815 N N . GLU A 1 111 ? 5.637 -16.812 -4.055 1 98.69 111 GLU A N 1
ATOM 816 C CA . GLU A 1 111 ? 4.242 -16.594 -4.426 1 98.69 111 GLU A CA 1
ATOM 817 C C . GLU A 1 111 ? 3.777 -15.195 -4.043 1 98.69 111 GLU A C 1
ATOM 819 O O . GLU A 1 111 ? 4.152 -14.68 -2.99 1 98.69 111 GLU A O 1
ATOM 824 N N . VAL A 1 112 ? 2.996 -14.617 -4.926 1 98.94 112 VAL A N 1
ATOM 825 C CA . VAL A 1 112 ? 2.227 -13.422 -4.586 1 98.94 112 VAL A CA 1
ATOM 826 C C . VAL A 1 112 ? 0.755 -13.789 -4.406 1 98.94 112 VAL A C 1
ATOM 828 O O . VAL A 1 112 ? 0.181 -14.5 -5.234 1 98.94 112 VAL A O 1
ATOM 831 N N . TYR A 1 113 ? 0.203 -13.328 -3.334 1 98.94 113 TYR A N 1
ATOM 832 C CA . TYR A 1 113 ? -1.197 -13.57 -3.008 1 98.94 113 TYR A CA 1
ATOM 833 C C . TYR A 1 113 ? -2.023 -12.297 -3.164 1 98.94 113 TYR A C 1
ATOM 835 O O . TYR A 1 113 ? -1.553 -11.203 -2.852 1 98.94 113 TYR A O 1
ATOM 843 N N . ILE A 1 114 ? -3.227 -12.492 -3.688 1 99 114 ILE A N 1
ATOM 844 C CA . ILE A 1 114 ? -4.32 -11.594 -3.322 1 99 114 ILE A CA 1
ATOM 845 C C . ILE A 1 114 ? -5.148 -12.227 -2.203 1 99 114 ILE A C 1
ATOM 847 O O . ILE A 1 114 ? -5.863 -13.203 -2.428 1 99 114 ILE A O 1
ATOM 851 N N . TRP A 1 115 ? -5.016 -11.734 -0.994 1 98.94 115 TRP A N 1
ATOM 852 C CA . TRP A 1 115 ? -5.641 -12.266 0.214 1 98.94 115 TRP A CA 1
ATOM 853 C C . TRP A 1 115 ? -6.785 -11.375 0.674 1 98.94 115 TRP A C 1
ATOM 855 O O . TRP A 1 115 ? -6.629 -10.156 0.777 1 98.94 115 TRP A O 1
ATOM 865 N N . CYS A 1 116 ? -7.906 -11.977 0.844 1 98.75 116 CYS A N 1
ATOM 866 C CA . CYS A 1 116 ? -8.984 -11.188 1.44 1 98.75 116 CYS A CA 1
ATOM 867 C C . CYS A 1 116 ? -8.867 -11.18 2.961 1 98.75 116 CYS A C 1
ATOM 869 O O . CYS A 1 116 ? -9.07 -12.211 3.607 1 98.75 116 CYS A O 1
ATOM 871 N N . ASP A 1 117 ? -8.664 -9.969 3.523 1 98.06 117 ASP A N 1
ATOM 872 C CA . ASP A 1 117 ? -8.406 -9.859 4.957 1 98.06 117 ASP A CA 1
ATOM 873 C C . ASP A 1 117 ? -9.695 -10.031 5.758 1 98.06 117 ASP A C 1
ATOM 875 O O . ASP A 1 117 ? -9.664 -10.508 6.895 1 98.06 117 ASP A O 1
ATOM 879 N N . VAL A 1 118 ? -10.82 -9.742 5.176 1 97.75 118 VAL A N 1
ATOM 880 C CA . VAL A 1 118 ? -12.102 -9.883 5.859 1 97.75 118 VAL A CA 1
ATOM 881 C C . VAL A 1 118 ? -12.508 -11.359 5.898 1 97.75 118 VAL A C 1
ATOM 883 O O . VAL A 1 118 ? -12.828 -11.891 6.965 1 97.75 118 VAL A O 1
ATOM 886 N N . ALA A 1 119 ? -12.383 -12.039 4.707 1 98.38 119 ALA A N 1
ATOM 887 C CA . ALA A 1 119 ? -12.844 -13.422 4.613 1 98.38 119 ALA A CA 1
ATOM 888 C C . ALA A 1 119 ? -11.773 -14.398 5.102 1 98.38 119 ALA A C 1
ATOM 890 O O . ALA A 1 119 ? -12.078 -15.539 5.449 1 98.38 119 ALA A O 1
ATOM 891 N N . GLY A 1 120 ? -10.57 -13.969 5.133 1 98.56 120 GLY A N 1
ATOM 892 C CA . GLY A 1 120 ? -9.484 -14.836 5.574 1 98.56 120 GLY A CA 1
ATOM 893 C C . GLY A 1 120 ? -9.188 -15.953 4.602 1 98.56 120 GLY A C 1
ATOM 894 O O . GLY A 1 120 ? -8.953 -17.094 5.012 1 98.56 120 GLY A O 1
ATOM 895 N N . VAL A 1 121 ? -9.297 -15.609 3.309 1 98.94 121 VAL A N 1
ATOM 896 C CA . VAL A 1 121 ? -9.055 -16.625 2.285 1 98.94 121 VAL A CA 1
ATOM 897 C C . VAL A 1 121 ? -8.266 -16.016 1.133 1 98.94 121 VAL A C 1
ATOM 899 O O . VAL A 1 121 ? -8.305 -14.805 0.91 1 98.94 121 VAL A O 1
ATOM 902 N N . PRO A 1 122 ? -7.531 -16.875 0.34 1 98.94 122 PRO A N 1
ATOM 903 C CA . PRO A 1 122 ? -6.926 -16.375 -0.897 1 98.94 122 PRO A CA 1
ATOM 904 C C . PRO A 1 122 ? -7.949 -16.172 -2.01 1 98.94 122 PRO A C 1
ATOM 906 O O . PRO A 1 122 ? -8.852 -17 -2.191 1 98.94 122 PRO A O 1
ATOM 909 N N . LEU A 1 123 ? -7.785 -15.102 -2.709 1 98.94 123 LEU A N 1
ATOM 910 C CA . LEU A 1 123 ? -8.617 -14.828 -3.875 1 98.94 123 LEU A CA 1
ATOM 911 C C . LEU A 1 123 ? -7.875 -15.172 -5.164 1 98.94 123 LEU A C 1
ATOM 913 O O . LEU A 1 123 ? -8.5 -15.453 -6.188 1 98.94 123 LEU A O 1
ATOM 917 N N . GLY A 1 124 ? -6.559 -15.062 -5.117 1 98.94 124 GLY A N 1
ATOM 918 C CA . GLY A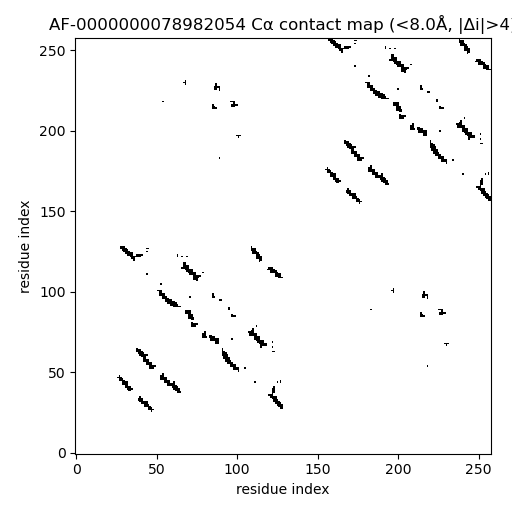 1 124 ? -5.648 -15.406 -6.199 1 98.94 124 GLY A CA 1
ATOM 919 C C . GLY A 1 124 ? -4.215 -15.586 -5.734 1 98.94 124 GLY A C 1
ATOM 920 O O . GLY A 1 124 ? -3.805 -15 -4.73 1 98.94 124 GLY A O 1
ATOM 921 N N . VAL A 1 125 ? -3.566 -16.453 -6.461 1 98.94 125 VAL A N 1
ATOM 922 C CA . VAL A 1 125 ? -2.156 -16.703 -6.168 1 98.94 125 VAL A CA 1
ATOM 923 C C . VAL A 1 125 ? -1.362 -16.766 -7.473 1 98.94 125 VAL A C 1
ATOM 925 O O . VAL A 1 125 ? -1.829 -17.328 -8.469 1 98.94 125 VAL A O 1
ATOM 928 N N . ALA A 1 126 ? -0.248 -16.203 -7.484 1 98.88 126 ALA A N 1
ATOM 929 C CA . ALA A 1 126 ? 0.716 -16.328 -8.578 1 98.88 126 ALA A CA 1
ATOM 930 C C . ALA A 1 126 ? 2.045 -16.875 -8.07 1 98.88 126 ALA A C 1
ATOM 932 O O . ALA A 1 126 ? 2.639 -16.328 -7.137 1 98.88 126 ALA A O 1
ATOM 933 N N . LYS A 1 127 ? 2.482 -17.969 -8.656 1 98.31 127 LYS A N 1
ATOM 934 C CA . LYS A 1 127 ? 3.869 -18.375 -8.453 1 98.31 127 LYS A CA 1
ATOM 935 C C . LYS A 1 127 ? 4.824 -17.469 -9.234 1 98.31 127 LYS A C 1
ATOM 937 O O . LYS A 1 127 ? 4.562 -17.141 -10.391 1 98.31 127 LYS A O 1
ATOM 942 N N . ILE A 1 128 ? 5.809 -17.078 -8.484 1 96.88 128 ILE A N 1
ATOM 943 C CA . ILE A 1 128 ? 6.785 -16.234 -9.156 1 96.88 128 ILE A CA 1
ATOM 944 C C . ILE A 1 128 ? 8.133 -16.953 -9.234 1 96.88 128 ILE A C 1
ATOM 946 O O . ILE A 1 128 ? 8.508 -17.672 -8.305 1 96.88 128 ILE A O 1
ATOM 950 N N . ASN A 1 129 ? 8.781 -16.844 -10.438 1 86.75 129 ASN A N 1
ATOM 951 C CA . ASN A 1 129 ? 10.031 -17.547 -10.727 1 86.75 129 ASN A CA 1
ATOM 952 C C . ASN A 1 129 ? 10.922 -16.734 -11.656 1 86.75 129 ASN A C 1
ATOM 954 O O . ASN A 1 129 ? 10.438 -15.883 -12.398 1 86.75 129 ASN A O 1
ATOM 958 N N . MET B 1 1 ? -62.5 65.5 19.531 1 34.81 1 MET B N 1
ATOM 959 C CA . MET B 1 1 ? -61.75 64.938 18.406 1 34.81 1 MET B CA 1
ATOM 960 C C . MET B 1 1 ? -60.906 63.75 18.844 1 34.81 1 MET B C 1
ATOM 962 O O . MET B 1 1 ? -60.406 63.719 19.969 1 34.81 1 MET B O 1
ATOM 966 N N . ILE B 1 2 ? -61 62.594 18.031 1 43 2 ILE B N 1
ATOM 967 C CA . ILE B 1 2 ? -60.625 61.188 17.969 1 43 2 ILE B CA 1
ATOM 968 C C . ILE B 1 2 ? -59.094 61.062 18.078 1 43 2 ILE B C 1
ATOM 970 O O . ILE B 1 2 ? -58.375 61.75 17.359 1 43 2 ILE B O 1
ATOM 974 N N . THR B 1 3 ? -58.656 60.656 19.312 1 46.44 3 THR B N 1
ATOM 975 C CA . THR B 1 3 ? -57.312 60.219 19.719 1 46.44 3 THR B CA 1
ATOM 976 C C . THR B 1 3 ? -56.781 59.156 18.781 1 46.44 3 THR B C 1
ATOM 978 O O . THR B 1 3 ? -57.312 58.062 18.688 1 46.44 3 THR B O 1
ATOM 981 N N . ARG B 1 4 ? -56.5 59.594 17.469 1 45.75 4 ARG B N 1
ATOM 982 C CA . ARG B 1 4 ? -55.938 58.656 16.516 1 45.75 4 ARG B CA 1
ATOM 983 C C . ARG B 1 4 ? -54.688 57.969 17.078 1 45.75 4 ARG B C 1
ATOM 985 O O . ARG B 1 4 ? -53.719 58.656 17.453 1 45.75 4 ARG B O 1
ATOM 992 N N . ARG B 1 5 ? -54.938 56.906 17.859 1 46.19 5 ARG B N 1
ATOM 993 C CA . ARG B 1 5 ? -53.875 56 18.297 1 46.19 5 ARG B CA 1
ATOM 994 C C . ARG B 1 5 ? -53.031 55.531 17.109 1 46.19 5 ARG B C 1
ATOM 996 O O . ARG B 1 5 ? -53.562 54.969 16.141 1 46.19 5 ARG B O 1
ATOM 1003 N N . SER B 1 6 ? -51.969 56.344 16.703 1 44.34 6 SER B N 1
ATOM 1004 C CA . SER B 1 6 ? -51.062 55.938 15.625 1 44.34 6 SER B CA 1
ATOM 1005 C C . SER B 1 6 ? -50.469 54.562 15.898 1 44.34 6 SER B C 1
ATOM 1007 O O . SER B 1 6 ? -49.875 54.344 16.953 1 44.34 6 SER B O 1
ATOM 1009 N N . LEU B 1 7 ? -51.188 53.469 15.508 1 52.59 7 LEU B N 1
ATOM 1010 C CA . LEU B 1 7 ? -50.688 52.094 15.555 1 52.59 7 LEU B CA 1
ATOM 1011 C C . LEU B 1 7 ? -49.344 52 14.844 1 52.59 7 LEU B C 1
ATOM 1013 O O . LEU B 1 7 ? -49.25 52.312 13.656 1 52.59 7 LEU B O 1
ATOM 1017 N N . PHE B 1 8 ? -48.281 52.344 15.531 1 53.34 8 PHE B N 1
ATOM 1018 C CA . PHE B 1 8 ? -46.969 52.125 14.898 1 53.34 8 PHE B CA 1
ATOM 1019 C C . PHE B 1 8 ? -46.719 50.625 14.68 1 53.34 8 PHE B C 1
ATOM 1021 O O . PHE B 1 8 ? -46.844 49.812 15.609 1 53.34 8 PHE B O 1
ATOM 1028 N N . ALA B 1 9 ? -47.031 50.031 13.469 1 45.91 9 ALA B N 1
ATOM 1029 C CA . ALA B 1 9 ? -46.781 48.625 13.102 1 45.91 9 ALA B CA 1
ATOM 1030 C C . ALA B 1 9 ? -45.281 48.375 13.039 1 45.91 9 ALA B C 1
ATOM 1032 O O . ALA B 1 9 ? -44.562 49.031 12.32 1 45.91 9 ALA B O 1
ATOM 1033 N N . THR B 1 10 ? -44.719 47.938 14.156 1 49.88 10 THR B N 1
ATOM 1034 C CA . THR B 1 10 ? -43.312 47.5 14.156 1 49.88 10 THR B CA 1
ATOM 1035 C C . THR B 1 10 ? -43.094 46.375 13.18 1 49.88 10 THR B C 1
ATOM 1037 O O . THR B 1 10 ? -43.75 45.344 13.25 1 49.88 10 THR B O 1
ATOM 1040 N N . ALA B 1 11 ? -42.781 46.688 11.93 1 45.34 11 ALA B N 1
ATOM 1041 C CA . ALA B 1 11 ? -42.406 45.656 10.961 1 45.34 11 ALA B CA 1
ATOM 1042 C C . ALA B 1 11 ? -41.25 44.781 11.477 1 45.34 11 ALA B C 1
ATOM 1044 O O . ALA B 1 11 ? -40.188 45.312 11.82 1 45.34 11 ALA B O 1
ATOM 1045 N N . ALA B 1 12 ? -41.625 43.719 12.164 1 49.94 12 ALA B N 1
ATOM 1046 C CA . ALA B 1 12 ? -40.594 42.75 12.531 1 49.94 12 ALA B CA 1
ATOM 1047 C C . ALA B 1 12 ? -39.844 42.25 11.297 1 49.94 12 ALA B C 1
ATOM 1049 O O . ALA B 1 12 ? -40.469 41.781 10.344 1 49.94 12 ALA B O 1
ATOM 1050 N N . GLY B 1 13 ? -38.781 42.906 10.891 1 45.28 13 GLY B N 1
ATOM 1051 C CA . GLY B 1 13 ? -38 42.406 9.797 1 45.28 13 GLY B CA 1
ATOM 1052 C C . GLY B 1 13 ? -37.5 41 10.031 1 45.28 13 GLY B C 1
ATOM 1053 O O . GLY B 1 13 ? -37 40.656 11.117 1 45.28 13 GLY B O 1
ATOM 1054 N N . VAL B 1 14 ? -38.094 40.031 9.391 1 50.03 14 VAL B N 1
ATOM 1055 C CA . VAL B 1 14 ? -37.688 38.625 9.352 1 50.03 14 VAL B CA 1
ATOM 1056 C C . VAL B 1 14 ? -36.219 38.531 8.859 1 50.03 14 VAL B C 1
ATOM 1058 O O . VAL B 1 14 ? -35.938 38.906 7.73 1 50.03 14 VAL B O 1
ATOM 1061 N N . ALA B 1 15 ? -35.25 38.625 9.789 1 48.94 15 ALA B N 1
ATOM 1062 C CA . ALA B 1 15 ? -33.875 38.312 9.383 1 48.94 15 ALA B CA 1
ATOM 1063 C C . ALA B 1 15 ? -33.75 36.906 8.852 1 48.94 15 ALA B C 1
ATOM 1065 O O . ALA B 1 15 ? -34.125 35.938 9.539 1 48.94 15 ALA B O 1
ATOM 1066 N N . VAL B 1 16 ? -33.938 36.688 7.57 1 43.81 16 VAL B N 1
ATOM 1067 C CA . VAL B 1 16 ? -33.562 35.406 6.969 1 43.81 16 VAL B CA 1
ATOM 1068 C C . VAL B 1 16 ? -32.062 35.125 7.211 1 43.81 16 VAL B C 1
ATOM 1070 O O . VAL B 1 16 ? -31.203 35.906 6.793 1 43.81 16 VAL B O 1
ATOM 1073 N N . ALA B 1 17 ? -31.688 34.406 8.234 1 44.69 17 ALA B N 1
ATOM 1074 C CA . ALA B 1 17 ? -30.344 33.906 8.414 1 44.69 17 ALA B CA 1
ATOM 1075 C C . ALA B 1 17 ? -29.906 33.062 7.199 1 44.69 17 ALA B C 1
ATOM 1077 O O . ALA B 1 17 ? -30.641 32.156 6.77 1 44.69 17 ALA B O 1
ATOM 1078 N N . LEU B 1 18 ? -29.188 33.656 6.277 1 42.75 18 LEU B N 1
ATOM 1079 C CA . LEU B 1 18 ? -28.516 32.875 5.262 1 42.75 18 LEU B CA 1
ATOM 1080 C C . LEU B 1 18 ? -27.641 31.797 5.906 1 42.75 18 LEU B C 1
ATOM 1082 O O . LEU B 1 18 ? -26.734 32.125 6.688 1 42.75 18 LEU B O 1
ATOM 1086 N N . ALA B 1 19 ? -28.156 30.641 6.172 1 41.81 19 ALA B N 1
ATOM 1087 C CA . ALA B 1 19 ? -27.328 29.484 6.535 1 41.81 19 ALA B CA 1
ATOM 1088 C C . ALA B 1 19 ? -26.234 29.25 5.508 1 41.81 19 ALA B C 1
ATOM 1090 O O . ALA B 1 19 ? -26.5 29.156 4.309 1 41.81 19 ALA B O 1
ATOM 1091 N N . SER B 1 20 ? -25.078 29.891 5.66 1 37.41 20 SER B N 1
ATOM 1092 C CA . SER B 1 20 ? -23.969 29.438 4.832 1 37.41 20 SER B CA 1
ATOM 1093 C C . SER B 1 20 ? -23.859 27.906 4.844 1 37.41 20 SER B C 1
ATOM 1095 O O . SER B 1 20 ? -23.766 27.297 5.906 1 37.41 20 SER B O 1
ATOM 1097 N N . SER B 1 21 ? -24.656 27.234 4.09 1 39.91 21 SER B N 1
ATOM 1098 C CA . SER B 1 21 ? -24.266 25.844 3.898 1 39.91 21 SER B CA 1
ATOM 1099 C C . SER B 1 21 ? -22.766 25.703 3.715 1 39.91 21 SER B C 1
ATOM 1101 O O . SER B 1 21 ? -22.172 26.359 2.852 1 39.91 21 SER B O 1
ATOM 1103 N N . THR B 1 22 ? -21.969 25.766 4.73 1 38.5 22 THR B N 1
ATOM 1104 C CA . THR B 1 22 ? -20.625 25.266 4.465 1 38.5 22 THR B CA 1
ATOM 1105 C C . THR B 1 22 ? -20.672 24.094 3.48 1 38.5 22 THR B C 1
ATOM 1107 O O . THR B 1 22 ? -21.406 23.125 3.688 1 38.5 22 THR B O 1
ATOM 1110 N N . ALA B 1 23 ? -20.656 24.344 2.191 1 33.28 23 ALA B N 1
ATOM 1111 C CA . ALA B 1 23 ? -20.484 23.312 1.174 1 33.28 23 ALA B CA 1
ATOM 1112 C C . ALA B 1 23 ? -19.672 22.141 1.709 1 33.28 23 ALA B C 1
ATOM 1114 O O . ALA B 1 23 ? -18.562 22.344 2.205 1 33.28 23 ALA B O 1
ATOM 1115 N N . ALA B 1 24 ? -20.25 21.203 2.238 1 37.41 24 ALA B N 1
ATOM 1116 C CA . ALA B 1 24 ? -19.547 19.938 2.383 1 37.41 24 ALA B CA 1
ATOM 1117 C C . ALA B 1 24 ? -18.656 19.672 1.178 1 37.41 24 ALA B C 1
ATOM 1119 O O . ALA B 1 24 ? -19.141 19.562 0.048 1 37.41 24 ALA B O 1
ATOM 1120 N N . PHE B 1 25 ? -17.531 20.344 0.854 1 35.12 25 PHE B N 1
ATOM 1121 C CA . PHE B 1 25 ? -16.641 20.047 -0.264 1 35.12 25 PHE B CA 1
ATOM 1122 C C . PHE B 1 25 ? -16.781 18.609 -0.708 1 35.12 25 PHE B C 1
ATOM 1124 O O . PHE B 1 25 ? -16.5 17.688 0.067 1 35.12 25 PHE B O 1
ATOM 1131 N N . ALA B 1 26 ? -17.625 18.188 -1.396 1 44.16 26 ALA B N 1
ATOM 1132 C CA . ALA B 1 26 ? -17.625 16.906 -2.076 1 44.16 26 ALA B CA 1
ATOM 1133 C C . ALA B 1 26 ? -16.234 16.297 -2.131 1 44.16 26 ALA B C 1
ATOM 1135 O O . ALA B 1 26 ? -16.078 15.109 -2.438 1 44.16 26 ALA B O 1
ATOM 1136 N N . GLY B 1 27 ? -15.086 17.125 -2.336 1 51.44 27 GLY B N 1
ATOM 1137 C CA . GLY B 1 27 ? -13.672 16.781 -2.367 1 51.44 27 GLY B CA 1
ATOM 1138 C C . GLY B 1 27 ? -13.164 16.234 -1.049 1 51.44 27 GLY B C 1
ATOM 1139 O O . GLY B 1 27 ? -13.68 16.594 0.015 1 51.44 27 GLY B O 1
ATOM 1140 N N . GLY B 1 28 ? -12.586 14.945 -1.003 1 62.22 28 GLY B N 1
ATOM 1141 C CA . GLY B 1 28 ? -11.938 14.375 0.167 1 62.22 28 GLY B CA 1
ATOM 1142 C C . GLY B 1 28 ? -11.234 15.414 1.024 1 62.22 28 GLY B C 1
ATOM 1143 O O . GLY B 1 28 ? -11.109 16.578 0.625 1 62.22 28 GLY B O 1
ATOM 1144 N N . THR B 1 29 ? -11.203 15.234 2.322 1 86.81 29 THR B N 1
ATOM 1145 C CA . THR B 1 29 ? -10.383 16.031 3.232 1 86.81 29 THR B CA 1
ATOM 1146 C C . THR B 1 29 ? -8.938 16.109 2.736 1 86.81 29 THR B C 1
ATOM 1148 O O . THR B 1 29 ? -8.445 15.172 2.096 1 86.81 29 THR B O 1
ATOM 1151 N N . LYS B 1 30 ? -8.461 17.297 2.664 1 96.62 30 LYS B N 1
ATOM 1152 C CA . LYS B 1 30 ? -7.121 17.531 2.127 1 96.62 30 LYS B CA 1
ATOM 1153 C C . LYS B 1 30 ? -6.223 18.203 3.162 1 96.62 30 LYS B C 1
ATOM 1155 O O . LYS B 1 30 ? -6.703 18.703 4.18 1 96.62 30 LYS B O 1
ATOM 1160 N N . GLY B 1 31 ? -4.934 18.109 2.916 1 98.5 31 GLY B N 1
ATOM 1161 C CA . GLY B 1 31 ? -3.936 18.719 3.773 1 98.5 31 GLY B CA 1
ATOM 1162 C C . GLY B 1 31 ? -2.58 18.859 3.104 1 98.5 31 GLY B C 1
ATOM 1163 O O . GLY B 1 31 ? -2.438 18.578 1.915 1 98.5 31 GLY B O 1
ATOM 1164 N N . HIS B 1 32 ? -1.649 19.469 3.857 1 98.81 32 HIS B N 1
ATOM 1165 C CA . HIS B 1 32 ? -0.267 19.625 3.422 1 98.81 32 HIS B CA 1
ATOM 1166 C C . HIS B 1 32 ? 0.705 19.094 4.473 1 98.81 32 HIS B C 1
ATOM 1168 O O . HIS B 1 32 ? 0.506 19.312 5.672 1 98.81 32 HIS B O 1
ATOM 1174 N N . PHE B 1 33 ? 1.703 18.438 3.945 1 98.94 33 PHE B N 1
ATOM 1175 C CA . PHE B 1 33 ? 2.664 17.844 4.867 1 98.94 33 PHE B CA 1
ATOM 1176 C C . PHE B 1 33 ? 3.594 18.906 5.438 1 98.94 33 PHE B C 1
ATOM 1178 O O . PHE B 1 33 ? 3.99 19.844 4.73 1 98.94 33 PHE B O 1
ATOM 1185 N N . GLU B 1 34 ? 3.881 18.719 6.656 1 98.94 34 GLU B N 1
ATOM 1186 C CA . GLU B 1 34 ? 4.992 19.375 7.336 1 98.94 34 GLU B CA 1
ATOM 1187 C C . GLU B 1 34 ? 5.996 18.359 7.863 1 98.94 34 GLU B C 1
ATOM 1189 O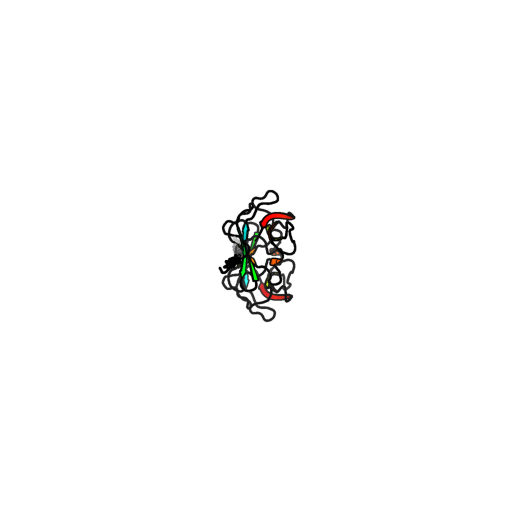 O . GLU B 1 34 ? 5.613 17.328 8.43 1 98.94 34 GLU B O 1
ATOM 1194 N N . GLY B 1 35 ? 7.242 18.672 7.719 1 98.94 35 GLY B N 1
ATOM 1195 C CA . GLY B 1 35 ? 8.297 17.781 8.148 1 98.94 35 GLY B CA 1
ATOM 1196 C C . GLY B 1 35 ? 8.305 17.531 9.648 1 98.94 35 GLY B C 1
ATOM 1197 O O . GLY B 1 35 ? 7.812 18.375 10.414 1 98.94 35 GLY B O 1
ATOM 1198 N N . ARG B 1 36 ? 8.758 16.391 10.008 1 98.94 36 ARG B N 1
ATOM 1199 C CA . ARG B 1 36 ? 8.961 16 11.398 1 98.94 36 ARG B CA 1
ATOM 1200 C C . ARG B 1 36 ? 10.305 15.312 11.586 1 98.94 36 ARG B C 1
ATOM 1202 O O . ARG B 1 36 ? 10.898 14.82 10.617 1 98.94 36 ARG B O 1
ATOM 1209 N N . SER B 1 37 ? 10.789 15.32 12.836 1 98.81 37 SER B N 1
ATOM 1210 C CA . SER B 1 37 ? 11.977 14.57 13.234 1 98.81 37 SER B CA 1
ATOM 1211 C C . SER B 1 37 ? 13.172 14.93 12.344 1 98.81 37 SER B C 1
ATOM 1213 O O . SER B 1 37 ? 13.883 14.039 11.875 1 98.81 37 SER B O 1
ATOM 1215 N N . ASN B 1 38 ? 13.312 16.188 11.938 1 98.56 38 ASN B N 1
ATOM 1216 C CA . ASN B 1 38 ? 14.422 16.766 11.18 1 98.56 38 ASN B CA 1
ATOM 1217 C C . ASN B 1 38 ? 14.367 16.344 9.711 1 98.56 38 ASN B C 1
ATOM 1219 O O . ASN B 1 38 ? 15.398 16.297 9.039 1 98.56 38 ASN B O 1
ATOM 1223 N N . HIS B 1 39 ? 13.227 15.984 9.266 1 98.88 39 HIS B N 1
ATOM 1224 C CA . HIS B 1 39 ? 13.039 15.695 7.848 1 98.88 39 HIS B CA 1
ATOM 1225 C C . HIS B 1 39 ? 12.242 16.812 7.164 1 98.88 39 HIS B C 1
ATOM 1227 O O . HIS B 1 39 ? 11.414 17.469 7.801 1 98.88 39 HIS B O 1
ATOM 1233 N N . VAL B 1 40 ? 12.578 16.953 5.891 1 98.88 40 VAL B N 1
ATOM 1234 C CA . VAL B 1 40 ? 11.789 17.844 5.043 1 98.88 40 VAL B CA 1
ATOM 1235 C C . VAL B 1 40 ? 10.727 17.047 4.297 1 98.88 40 VAL B C 1
ATOM 1237 O O . VAL B 1 40 ? 11.055 16.141 3.518 1 98.88 40 VAL B O 1
ATOM 1240 N N . THR B 1 41 ? 9.555 17.328 4.629 1 98.94 41 THR B N 1
ATOM 1241 C CA . THR B 1 41 ? 8.398 16.75 3.953 1 98.94 41 THR B CA 1
ATOM 1242 C C . THR B 1 41 ? 7.418 17.844 3.523 1 98.94 41 THR B C 1
ATOM 1244 O O . THR B 1 41 ? 7.082 18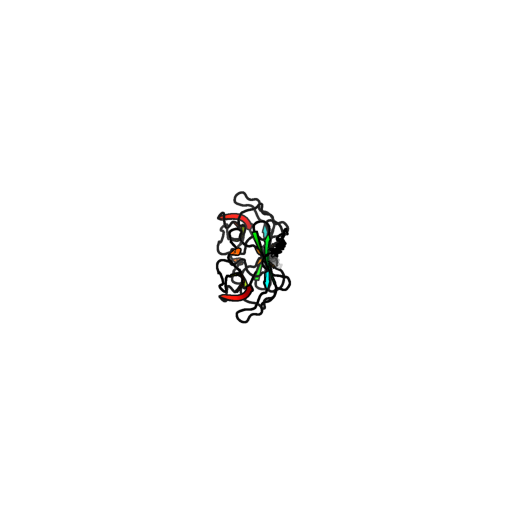.719 4.312 1 98.94 41 THR B O 1
ATOM 1247 N N . SER B 1 42 ? 7.027 17.734 2.252 1 98.94 42 SER B N 1
ATOM 1248 C CA . SER B 1 42 ? 6.113 18.734 1.738 1 98.94 42 SER B CA 1
ATOM 1249 C C . SER B 1 42 ? 5.16 18.156 0.704 1 98.94 42 SER B C 1
ATOM 1251 O O . SER B 1 42 ? 5.312 17 0.299 1 98.94 42 SER B O 1
ATOM 1253 N N . GLY B 1 43 ? 4.164 19 0.342 1 98.94 43 GLY B N 1
ATOM 1254 C CA . GLY B 1 43 ? 3.223 18.609 -0.698 1 98.94 43 GLY B CA 1
ATOM 1255 C C . GLY B 1 43 ? 1.841 18.281 -0.164 1 98.94 43 GLY B C 1
ATOM 1256 O O . GLY B 1 43 ? 1.626 18.281 1.05 1 98.94 43 GLY B O 1
ATOM 1257 N N . SER B 1 44 ? 0.943 18 -1.084 1 98.88 44 SER B N 1
ATOM 1258 C CA . SER B 1 44 ? -0.467 17.844 -0.743 1 98.88 44 SER B CA 1
ATOM 1259 C C . SER B 1 44 ? -0.832 16.375 -0.554 1 98.88 44 SER B C 1
ATOM 1261 O O . SER B 1 44 ? -0.14 15.492 -1.059 1 98.88 44 SER B O 1
ATOM 1263 N N . VAL B 1 45 ? -1.849 16.234 0.273 1 98.88 45 VAL B N 1
ATOM 1264 C CA . VAL B 1 45 ? -2.508 14.938 0.419 1 98.88 45 VAL B CA 1
ATOM 1265 C C . VAL B 1 45 ? -4.023 15.133 0.45 1 98.88 45 VAL B C 1
ATOM 1267 O O . VAL B 1 45 ? -4.516 16.141 0.967 1 98.88 45 VAL B O 1
ATOM 1270 N N . LYS B 1 46 ? -4.703 14.172 -0.158 1 97.81 46 LYS B N 1
ATOM 1271 C CA . LYS B 1 46 ? -6.16 14.195 -0.06 1 97.81 46 LYS B CA 1
ATOM 1272 C C . LYS B 1 46 ? -6.715 12.797 0.18 1 97.81 46 LYS B C 1
ATOM 1274 O O . LYS B 1 46 ? -6.109 11.805 -0.233 1 97.81 46 LYS B O 1
ATOM 1279 N N . LEU B 1 47 ? -7.688 12.75 0.927 1 97.12 47 LEU B N 1
ATOM 1280 C CA . LEU B 1 47 ? -8.523 11.562 1.076 1 97.12 47 LEU B CA 1
ATOM 1281 C C . LEU B 1 47 ? -9.703 11.602 0.109 1 97.12 47 LEU B C 1
ATOM 1283 O O . LEU B 1 47 ? -10.562 12.477 0.211 1 97.12 47 LEU B O 1
ATOM 1287 N N . VAL B 1 48 ? -9.719 10.625 -0.828 1 95.06 48 VAL B N 1
ATOM 1288 C CA . VAL B 1 48 ? -10.727 10.633 -1.885 1 95.06 48 VAL B CA 1
ATOM 1289 C C . VAL B 1 48 ? -11.617 9.398 -1.747 1 95.06 48 VAL B C 1
ATOM 1291 O O . VAL B 1 48 ? -11.141 8.305 -1.453 1 95.06 48 VAL B O 1
ATOM 1294 N N . LYS B 1 49 ? -12.906 9.664 -1.853 1 91.94 49 LYS B N 1
ATOM 1295 C CA . LYS B 1 49 ? -13.836 8.539 -1.936 1 91.94 49 LYS B CA 1
ATOM 1296 C C . LYS B 1 49 ? -13.789 7.895 -3.316 1 91.94 49 LYS B C 1
ATOM 1298 O O . LYS B 1 49 ? -13.828 8.586 -4.336 1 91.94 49 LYS B O 1
ATOM 1303 N N . ASP B 1 50 ? -13.602 6.656 -3.357 1 90.19 50 ASP B N 1
ATOM 1304 C CA . ASP B 1 50 ? -13.602 5.84 -4.566 1 90.19 50 ASP B CA 1
ATOM 1305 C C . ASP B 1 50 ? -14.602 4.688 -4.449 1 90.19 50 ASP B C 1
ATOM 1307 O O . ASP B 1 50 ? -14.266 3.621 -3.932 1 90.19 50 ASP B O 1
ATOM 1311 N N . GLY B 1 51 ? -15.766 4.953 -4.984 1 87 51 GLY B N 1
ATOM 1312 C CA . GLY B 1 51 ? -16.844 4.023 -4.688 1 87 51 GLY B CA 1
ATOM 1313 C C . GLY B 1 51 ? -17.156 3.932 -3.207 1 87 51 GLY B C 1
ATOM 1314 O O . GLY B 1 51 ? -17.422 4.949 -2.555 1 87 51 GLY B O 1
ATOM 1315 N N . GLU B 1 52 ? -17.047 2.682 -2.73 1 84.81 52 GLU B N 1
ATOM 1316 C CA . GLU B 1 52 ? -17.375 2.473 -1.324 1 84.81 52 GLU B CA 1
ATOM 1317 C C . GLU B 1 52 ? -16.125 2.52 -0.452 1 84.81 52 GLU B C 1
ATOM 1319 O O . GLU B 1 52 ? -16.203 2.312 0.76 1 84.81 52 GLU B O 1
ATOM 1324 N N . ARG B 1 53 ? -15.094 2.875 -1.003 1 91.31 53 ARG B N 1
ATOM 1325 C CA . ARG B 1 53 ? -13.844 2.9 -0.243 1 91.31 53 ARG B CA 1
ATOM 1326 C C . ARG B 1 53 ? -13.172 4.266 -0.34 1 91.31 53 ARG B C 1
ATOM 1328 O O . ARG B 1 53 ? -13.609 5.125 -1.108 1 91.31 53 ARG B O 1
ATOM 1335 N N . TYR B 1 54 ? -12.203 4.477 0.484 1 95.88 54 TYR B N 1
ATOM 1336 C CA . TYR B 1 54 ? -11.383 5.68 0.429 1 95.88 54 TYR B CA 1
ATOM 1337 C C . TYR B 1 54 ? -9.977 5.359 -0.056 1 95.88 54 TYR B C 1
ATOM 1339 O O . TYR B 1 54 ? -9.508 4.223 0.081 1 95.88 54 TYR B O 1
ATOM 1347 N N . VAL B 1 55 ? -9.391 6.375 -0.671 1 98 55 VAL B N 1
ATOM 1348 C CA . VAL B 1 55 ? -8 6.316 -1.115 1 98 55 VAL B CA 1
ATOM 1349 C C . VAL B 1 55 ? -7.25 7.559 -0.638 1 98 55 VAL B C 1
ATOM 1351 O O . VAL B 1 55 ? -7.766 8.68 -0.732 1 98 55 VAL B O 1
ATOM 1354 N N . VAL B 1 56 ? -6.031 7.305 -0.037 1 98.69 56 VAL B N 1
ATOM 1355 C CA . VAL B 1 56 ? -5.117 8.414 0.22 1 98.69 56 VAL B CA 1
ATOM 1356 C C . VAL B 1 56 ? -4.305 8.711 -1.037 1 98.69 56 VAL B C 1
ATOM 1358 O O . VAL B 1 56 ? -3.617 7.836 -1.566 1 98.69 56 VAL B O 1
ATOM 1361 N N . GLU B 1 57 ? -4.465 9.977 -1.456 1 98.56 57 GLU B N 1
ATOM 1362 C CA . GLU B 1 57 ? -3.715 10.414 -2.629 1 98.56 57 GLU B CA 1
ATOM 1363 C C . GLU B 1 57 ? -2.695 11.484 -2.262 1 98.56 57 GLU B C 1
ATOM 1365 O O . GLU B 1 57 ? -3.064 12.57 -1.802 1 98.56 57 GLU B O 1
ATOM 1370 N N . LEU B 1 58 ? -1.388 11.109 -2.412 1 98.88 58 LEU B N 1
ATOM 1371 C CA . LEU B 1 58 ? -0.352 12.141 -2.361 1 98.88 58 LEU B CA 1
ATOM 1372 C C . LEU B 1 58 ? -0.268 12.891 -3.686 1 98.88 58 LEU B C 1
ATOM 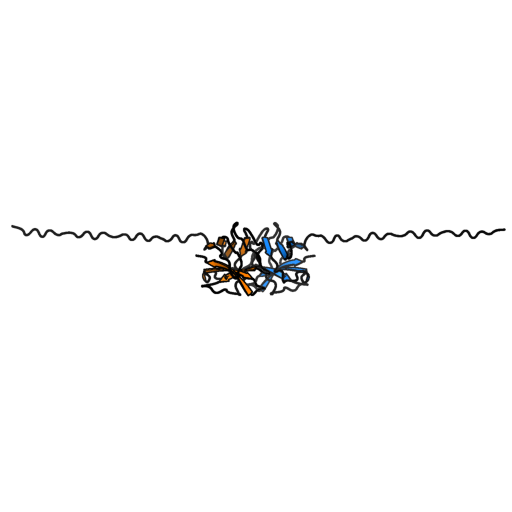1374 O O . LEU B 1 58 ? -0.381 12.289 -4.754 1 98.88 58 LEU B O 1
ATOM 1378 N N . GLY B 1 59 ? -0.095 14.188 -3.566 1 98.75 59 GLY B N 1
ATOM 1379 C CA . GLY B 1 59 ? -0.11 15.016 -4.762 1 98.75 59 GLY B CA 1
ATOM 1380 C C . GLY B 1 59 ? 1.178 14.93 -5.559 1 98.75 59 GLY B C 1
ATOM 1381 O O . GLY B 1 59 ? 2.168 14.367 -5.094 1 98.75 59 GLY B O 1
ATOM 1382 N N . ASP B 1 60 ? 1.127 15.5 -6.773 1 98.81 60 ASP B N 1
ATOM 1383 C CA . ASP B 1 60 ? 2.303 15.586 -7.637 1 98.81 60 ASP B CA 1
ATOM 1384 C C . ASP B 1 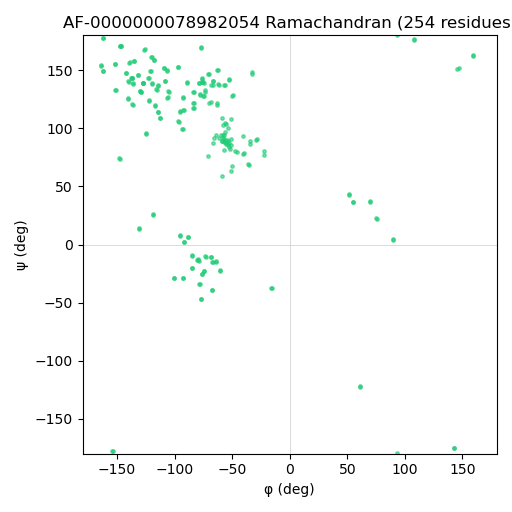60 ? 3.418 16.391 -6.969 1 98.81 60 ASP B C 1
ATOM 1386 O O . ASP B 1 60 ? 4.594 16.219 -7.297 1 98.81 60 ASP B O 1
ATOM 1390 N N . ASP B 1 61 ? 3.086 17.25 -6.016 1 98.94 61 ASP B N 1
ATOM 1391 C CA . ASP B 1 61 ? 4.031 18.125 -5.344 1 98.94 61 ASP B CA 1
ATOM 1392 C C . ASP B 1 61 ? 4.594 17.469 -4.082 1 98.94 61 ASP B C 1
ATOM 1394 O O . ASP B 1 61 ? 5.383 18.094 -3.359 1 98.94 61 ASP B O 1
ATOM 1398 N N . PHE B 1 62 ? 4.211 16.25 -3.789 1 98.94 62 PHE B N 1
ATOM 1399 C CA . PHE B 1 62 ? 4.715 15.547 -2.611 1 98.94 62 PHE B CA 1
ATOM 1400 C C . PHE B 1 62 ? 6.227 15.367 -2.695 1 98.94 62 PHE B C 1
ATOM 1402 O O . PHE B 1 62 ? 6.758 15.039 -3.758 1 98.94 62 PHE B O 1
ATOM 1409 N N . SER B 1 63 ? 6.848 15.609 -1.533 1 98.94 63 SER B N 1
ATOM 1410 C CA . SER B 1 63 ? 8.289 15.398 -1.456 1 98.94 63 SE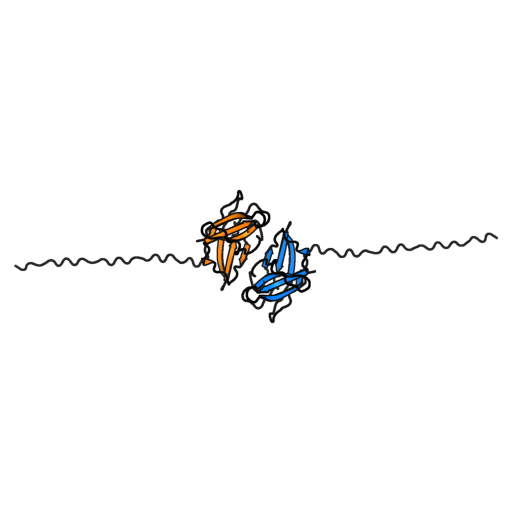R B CA 1
ATOM 1411 C C . SER B 1 63 ? 8.719 15.016 -0.043 1 98.94 63 SER B C 1
ATOM 1413 O O . SER B 1 63 ? 8.258 15.617 0.933 1 98.94 63 SER B O 1
ATOM 1415 N N . LEU B 1 64 ? 9.516 14.008 0.102 1 98.94 64 LEU B N 1
ATOM 1416 C CA . LEU B 1 64 ? 10.195 13.586 1.32 1 98.94 64 LEU B CA 1
ATOM 1417 C C . LEU B 1 64 ? 11.695 13.43 1.079 1 98.94 64 LEU B C 1
ATOM 1419 O O . LEU B 1 64 ? 12.109 12.883 0.055 1 98.94 64 LEU B O 1
ATOM 1423 N N . ASP B 1 65 ? 12.477 13.859 2.021 1 98.88 65 ASP B N 1
ATOM 1424 C CA . ASP B 1 65 ? 13.922 13.875 1.812 1 98.88 65 ASP B CA 1
ATOM 1425 C C . ASP B 1 65 ? 14.523 12.484 2.008 1 98.88 65 ASP B C 1
ATOM 1427 O O . ASP B 1 65 ? 15.703 12.266 1.733 1 98.88 65 ASP B O 1
ATOM 1431 N N . GLY B 1 66 ? 13.766 11.555 2.57 1 97.75 66 GLY B N 1
ATOM 1432 C CA . GLY B 1 66 ? 14.273 10.195 2.695 1 97.75 66 GLY B CA 1
ATOM 1433 C C . GLY B 1 66 ? 13.859 9.523 3.992 1 97.75 66 GLY B C 1
ATOM 1434 O O . GLY B 1 66 ? 13.023 10.055 4.734 1 97.75 66 GLY B O 1
ATOM 1435 N N . GLY B 1 67 ? 14.336 8.383 4.23 1 96.69 67 GLY B N 1
ATOM 1436 C CA . GLY B 1 67 ? 14.109 7.539 5.391 1 96.69 67 GLY B CA 1
ATOM 1437 C C . GLY B 1 67 ? 14.094 6.059 5.059 1 96.69 67 GLY B C 1
ATOM 1438 O O . GLY B 1 67 ? 13.75 5.672 3.938 1 96.69 67 GLY B O 1
ATOM 1439 N N . PRO B 1 68 ? 14.477 5.281 6.004 1 97 68 PRO B N 1
ATOM 1440 C CA . PRO B 1 68 ? 14.703 3.875 5.668 1 97 68 PRO B CA 1
ATOM 1441 C C . PRO B 1 68 ? 13.414 3.141 5.301 1 97 68 PRO B C 1
ATOM 1443 O O . PRO B 1 68 ? 13.438 2.236 4.461 1 97 68 PRO B O 1
ATOM 1446 N N . ASP B 1 69 ? 12.336 3.408 5.973 1 97.88 69 ASP B N 1
ATOM 1447 C CA . ASP B 1 69 ? 11.094 2.693 5.711 1 97.88 69 ASP B CA 1
ATOM 1448 C C . ASP B 1 69 ? 9.883 3.594 5.953 1 97.88 69 ASP B C 1
ATOM 1450 O O . ASP B 1 69 ? 9.117 3.377 6.898 1 97.88 69 ASP B O 1
ATOM 1454 N N . PRO B 1 70 ? 9.617 4.559 5.043 1 98.75 70 PRO B N 1
ATOM 1455 C CA . PRO B 1 70 ? 8.469 5.461 5.18 1 98.75 70 PRO B CA 1
ATOM 1456 C C . PRO B 1 70 ? 7.152 4.801 4.777 1 98.75 70 PRO B C 1
ATOM 1458 O O . PRO B 1 70 ? 7.062 4.203 3.699 1 98.75 70 PRO B O 1
ATOM 1461 N N . ARG B 1 71 ? 6.133 4.895 5.648 1 98.75 71 ARG B N 1
ATOM 1462 C CA . ARG B 1 71 ? 4.801 4.32 5.477 1 98.75 71 ARG B CA 1
ATOM 1463 C C . ARG B 1 71 ? 3.725 5.398 5.562 1 98.75 71 ARG B C 1
ATOM 1465 O O . ARG B 1 71 ? 3.826 6.324 6.371 1 98.75 71 ARG B O 1
ATOM 1472 N N . VAL B 1 72 ? 2.695 5.234 4.746 1 98.94 72 VAL B N 1
ATOM 1473 C CA . VAL B 1 72 ? 1.515 6.082 4.879 1 98.94 72 VAL B CA 1
ATOM 1474 C C . VAL B 1 72 ? 0.593 5.52 5.957 1 98.94 72 VAL B C 1
ATOM 1476 O O . VAL B 1 72 ? 0.316 4.316 5.98 1 98.94 72 VAL B O 1
ATOM 1479 N N . ALA B 1 73 ? 0.158 6.379 6.863 1 98.88 73 ALA B N 1
ATOM 1480 C CA . ALA B 1 73 ? -0.715 5.973 7.961 1 98.88 73 ALA B CA 1
ATOM 1481 C C . ALA B 1 73 ? -1.568 7.141 8.445 1 98.88 73 ALA B C 1
ATOM 1483 O O . ALA B 1 73 ? -1.543 8.227 7.852 1 98.88 73 ALA B O 1
ATOM 1484 N N . PHE B 1 74 ? -2.357 6.828 9.484 1 98.75 74 PHE B N 1
ATOM 1485 C CA . PHE B 1 74 ? -3.232 7.867 10.008 1 98.75 74 PHE B CA 1
ATOM 1486 C C . PHE B 1 74 ? -2.877 8.195 11.453 1 98.75 74 PHE B C 1
ATOM 1488 O O . PHE B 1 74 ? -2.184 7.418 12.117 1 98.75 74 PHE B O 1
ATOM 1495 N N . GLY B 1 75 ? -3.285 9.352 11.852 1 98.69 75 GLY B N 1
ATOM 1496 C CA . GLY B 1 75 ? -3.264 9.797 13.234 1 98.69 75 GLY B CA 1
ATOM 1497 C C . GLY B 1 75 ? -4.418 10.719 13.578 1 98.69 75 GLY B C 1
ATOM 1498 O O . GLY B 1 75 ? -5.219 11.07 12.711 1 98.69 75 GLY B O 1
ATOM 1499 N N . LYS B 1 76 ? -4.52 10.977 14.836 1 98.19 76 LYS B N 1
ATOM 1500 C CA . LYS B 1 76 ? -5.578 11.836 15.367 1 98.19 76 LYS B CA 1
ATOM 1501 C C . LYS B 1 76 ? -5.043 12.742 16.469 1 98.19 76 LYS B C 1
ATOM 1503 O O . LYS B 1 76 ? -4.418 12.266 17.422 1 98.19 76 LYS B O 1
ATOM 1508 N N . ASP B 1 77 ? -5.242 13.984 16.328 1 97.94 77 ASP B N 1
ATOM 1509 C CA . ASP B 1 77 ? -4.953 14.984 17.359 1 97.94 77 ASP B CA 1
ATOM 1510 C C . ASP B 1 77 ? -3.527 14.828 17.875 1 97.94 77 ASP B C 1
ATOM 1512 O O . ASP B 1 77 ? -3.303 14.812 19.094 1 97.94 77 ASP B O 1
ATOM 1516 N N . GLY B 1 78 ? -2.666 14.633 16.922 1 98.31 78 GLY B N 1
ATOM 1517 C CA . GLY B 1 78 ? -1.251 14.625 17.266 1 98.31 78 GLY B CA 1
ATOM 1518 C C . GLY B 1 78 ? -0.732 13.25 17.641 1 98.31 78 GLY B C 1
ATOM 1519 O O . GLY B 1 78 ? 0.427 13.102 18.031 1 98.31 78 GLY B O 1
ATOM 1520 N N . LYS B 1 79 ? -1.613 12.25 17.516 1 98.56 79 LYS B N 1
ATOM 1521 C CA . LYS B 1 79 ? -1.21 10.898 17.891 1 98.56 79 LYS B CA 1
ATOM 1522 C C . LYS B 1 79 ? -1.244 9.953 16.688 1 98.56 79 LYS B C 1
ATOM 1524 O O . LYS B 1 79 ? -2.293 9.773 16.078 1 98.56 79 LYS B O 1
ATOM 1529 N N . TYR B 1 80 ? -0.096 9.422 16.406 1 98.88 80 TYR B N 1
ATOM 1530 C CA . TYR B 1 80 ? 0.042 8.391 15.375 1 98.88 80 TYR B CA 1
ATOM 1531 C C . TYR B 1 80 ? -0.663 7.105 15.789 1 98.88 80 TYR B C 1
ATOM 1533 O O . TYR B 1 80 ? -0.57 6.684 16.953 1 98.88 80 TYR B O 1
ATOM 1541 N N . ASP B 1 81 ? -1.35 6.395 14.836 1 98.75 81 ASP B N 1
ATOM 1542 C CA . ASP B 1 81 ? -1.974 5.102 15.094 1 98.75 81 ASP B CA 1
ATOM 1543 C C . ASP B 1 81 ? -1.268 3.984 14.328 1 98.75 81 ASP B C 1
ATOM 1545 O O . ASP B 1 81 ? -1.462 3.834 13.125 1 98.75 81 ASP B O 1
ATOM 1549 N N . PRO B 1 82 ? -0.526 3.1 15.031 1 98.31 82 PRO B N 1
ATOM 1550 C CA . PRO B 1 82 ? 0.275 2.084 14.344 1 98.31 82 PRO B CA 1
ATOM 1551 C C . PRO B 1 82 ? -0.582 1.031 13.641 1 98.31 82 PRO B C 1
ATOM 1553 O O . PRO B 1 82 ? -0.071 0.255 12.828 1 98.31 82 PRO B O 1
ATOM 1556 N N . ASP B 1 83 ? -1.844 0.981 13.859 1 97.06 83 ASP B N 1
ATOM 1557 C CA . ASP B 1 83 ? -2.707 -0.031 13.258 1 97.06 83 ASP B CA 1
ATOM 1558 C C . ASP B 1 83 ? -3.23 0.43 11.898 1 97.06 83 ASP B C 1
ATOM 1560 O O . ASP B 1 83 ? -4.016 -0.273 11.258 1 97.06 83 ASP B O 1
ATOM 1564 N N . THR B 1 84 ? -2.74 1.572 11.406 1 98.38 84 THR B N 1
ATOM 1565 C CA . THR B 1 84 ? -3.334 2.162 10.211 1 98.38 84 THR B CA 1
ATOM 1566 C C . THR B 1 84 ? -2.312 2.246 9.086 1 98.38 84 THR B C 1
ATOM 1568 O O . THR B 1 84 ? -2.424 3.096 8.195 1 98.38 84 THR B O 1
ATOM 1571 N N . LYS B 1 85 ? -1.318 1.389 9.086 1 98.25 85 LYS B N 1
ATOM 1572 C CA . LYS B 1 85 ? -0.354 1.414 7.988 1 98.25 85 LYS B CA 1
ATOM 1573 C C . LYS B 1 85 ? -0.988 0.927 6.691 1 98.25 85 LYS B C 1
ATOM 1575 O O . LYS B 1 85 ? -1.448 -0.213 6.605 1 98.25 85 LYS B O 1
ATOM 1580 N N . LEU B 1 86 ? -0.925 1.826 5.703 1 98.75 86 LEU B N 1
ATOM 1581 C CA . LEU B 1 86 ? -1.564 1.538 4.422 1 98.75 86 LEU B CA 1
ATOM 1582 C C . LEU B 1 86 ? -0.578 0.89 3.457 1 98.75 86 LEU B C 1
ATOM 1584 O O . LEU B 1 86 ? -0.983 0.193 2.523 1 98.75 86 LEU B O 1
ATOM 1588 N N . GLY B 1 87 ? 0.726 1.202 3.604 1 98.69 87 GLY B N 1
ATOM 1589 C CA . GLY B 1 87 ? 1.779 0.702 2.734 1 98.69 87 GLY B CA 1
ATOM 1590 C C . GLY B 1 87 ? 3.033 1.555 2.766 1 98.69 87 GLY B C 1
ATOM 1591 O O . GLY B 1 87 ? 3.002 2.697 3.225 1 98.69 87 GLY B O 1
ATOM 1592 N N . ALA B 1 88 ? 4.125 0.938 2.279 1 98.56 88 ALA B N 1
ATOM 1593 C CA . ALA B 1 88 ? 5.367 1.684 2.111 1 98.56 88 ALA B CA 1
ATOM 1594 C C . ALA B 1 88 ? 5.258 2.684 0.964 1 98.56 88 ALA B C 1
ATOM 1596 O O . ALA B 1 88 ? 4.582 2.422 -0.033 1 98.56 88 ALA B O 1
ATOM 1597 N N . LEU B 1 89 ? 5.941 3.816 1.129 1 98.69 89 LEU B N 1
ATOM 1598 C CA . LEU B 1 89 ? 5.953 4.793 0.045 1 98.69 89 LEU B CA 1
ATOM 1599 C C . LEU B 1 89 ? 6.469 4.164 -1.246 1 98.69 89 LEU B C 1
ATOM 1601 O O . LEU B 1 89 ? 7.473 3.451 -1.237 1 98.69 89 LEU B O 1
ATOM 1605 N N . LEU B 1 90 ? 5.805 4.5 -2.285 1 98.19 90 LEU B N 1
ATOM 1606 C CA . LEU B 1 90 ? 6.211 4.051 -3.613 1 98.19 90 LEU B CA 1
ATOM 1607 C C . LEU B 1 90 ? 7.371 4.891 -4.137 1 98.19 90 LEU B C 1
ATOM 1609 O O . LEU B 1 90 ? 8.195 4.398 -4.906 1 98.19 90 LEU B O 1
ATOM 1613 N N . SER B 1 91 ? 7.332 6.121 -3.758 1 97.88 91 SER B N 1
ATOM 1614 C CA . SER B 1 91 ? 8.32 7.094 -4.211 1 97.88 91 SER B CA 1
ATOM 1615 C C . SER B 1 91 ? 8.516 8.211 -3.189 1 97.88 91 SER B C 1
ATOM 1617 O O . SER B 1 91 ? 7.59 8.531 -2.436 1 97.88 91 SER B O 1
ATOM 1619 N N . LEU B 1 92 ? 9.719 8.812 -3.277 1 98.44 92 LEU B N 1
ATOM 1620 C CA . LEU B 1 92 ? 9.984 9.938 -2.379 1 98.44 92 LEU B CA 1
ATOM 1621 C C . LEU B 1 92 ? 9.352 11.219 -2.912 1 98.44 92 LEU B C 1
ATOM 1623 O O . LEU B 1 92 ? 9.234 12.203 -2.186 1 98.44 92 LEU B O 1
ATOM 1627 N N . THR B 1 93 ? 8.969 11.117 -4.137 1 98.81 93 THR B N 1
ATOM 1628 C CA . THR B 1 93 ? 8.391 12.312 -4.746 1 98.81 93 THR B CA 1
ATOM 1629 C C . THR B 1 93 ? 7.23 11.953 -5.66 1 98.81 93 THR B C 1
ATOM 1631 O O . THR B 1 93 ? 7.168 10.836 -6.18 1 98.81 93 THR B O 1
ATOM 1634 N N . GLY B 1 94 ? 6.273 12.844 -5.73 1 98.81 94 GLY B N 1
ATOM 1635 C CA . GLY B 1 94 ? 5.285 12.766 -6.793 1 98.81 94 GLY B CA 1
ATOM 1636 C C . GLY B 1 94 ? 4.039 12 -6.391 1 98.81 94 GLY B C 1
ATOM 1637 O O . GLY B 1 94 ? 3.934 11.523 -5.258 1 98.81 94 GLY B O 1
ATOM 1638 N N . LYS B 1 95 ? 3.129 11.906 -7.348 1 98.81 95 LYS B N 1
ATOM 1639 C CA . LYS B 1 95 ? 1.797 11.359 -7.117 1 98.81 95 LYS B CA 1
ATOM 1640 C C . LYS B 1 95 ? 1.864 9.859 -6.82 1 98.81 95 LYS B C 1
ATOM 1642 O O . LYS B 1 95 ? 2.582 9.117 -7.492 1 98.81 95 LYS B O 1
ATOM 1647 N N . GLN B 1 96 ? 1.133 9.461 -5.895 1 98.69 96 GLN B N 1
ATOM 1648 C CA . GLN B 1 96 ? 1.005 8.062 -5.488 1 98.69 96 GLN B CA 1
ATOM 1649 C C . GLN B 1 96 ? -0.229 7.852 -4.617 1 98.69 96 GLN B C 1
ATOM 1651 O O . GLN B 1 96 ? -0.709 8.789 -3.977 1 98.69 96 GLN B O 1
ATOM 1656 N N . ARG B 1 97 ? -0.792 6.59 -4.605 1 98.75 97 ARG B N 1
ATOM 1657 C CA . ARG B 1 97 ? -2.084 6.297 -3.994 1 98.75 97 ARG B CA 1
ATOM 1658 C C . ARG B 1 97 ? -1.999 5.062 -3.1 1 98.75 97 ARG B C 1
ATOM 1660 O O . ARG B 1 97 ? -1.279 4.113 -3.412 1 98.75 97 ARG B O 1
ATOM 1667 N N . TYR B 1 98 ? -2.816 5.152 -2.02 1 98.81 98 TYR B N 1
ATOM 1668 C CA . TYR B 1 98 ? -2.918 4.07 -1.043 1 98.81 98 TYR B CA 1
ATOM 1669 C C . TYR B 1 98 ? -4.371 3.82 -0.655 1 98.81 98 TYR B C 1
ATOM 1671 O O . TYR B 1 98 ? -5.047 4.719 -0.15 1 98.81 98 TYR B O 1
ATOM 1679 N N . ALA B 1 99 ? -4.812 2.588 -0.908 1 98.56 99 ALA B N 1
ATOM 1680 C CA . ALA B 1 99 ? -6.207 2.252 -0.618 1 98.56 99 ALA B CA 1
ATOM 1681 C C . ALA B 1 99 ? -6.418 2.049 0.88 1 98.56 99 ALA B C 1
ATOM 1683 O O . ALA B 1 99 ? -5.582 1.446 1.557 1 98.56 99 ALA B O 1
ATOM 1684 N N . VAL B 1 100 ? -7.543 2.561 1.316 1 98.19 100 VAL B N 1
ATOM 1685 C CA . VAL B 1 100 ? -7.98 2.314 2.688 1 98.19 100 VAL B CA 1
ATOM 1686 C C . VAL B 1 100 ? -8.883 1.087 2.727 1 98.19 100 VAL B C 1
ATOM 1688 O O . VAL B 1 100 ? -9.852 0.993 1.961 1 98.19 100 VAL B O 1
ATOM 1691 N N . PRO B 1 101 ? -8.5 0.17 3.592 1 96.38 101 PRO B N 1
ATOM 1692 C CA . PRO B 1 101 ? -9.43 -0.953 3.717 1 96.38 101 PRO B CA 1
ATOM 1693 C C . PRO B 1 101 ? -10.859 -0.502 3.996 1 96.38 101 PRO B C 1
ATOM 1695 O O . PRO B 1 101 ? -11.078 0.442 4.762 1 96.38 101 PRO B O 1
ATOM 1698 N N . PRO B 1 102 ? -11.828 -1.219 3.387 1 92.19 102 PRO B N 1
ATOM 1699 C CA . PRO B 1 102 ? -13.219 -0.773 3.518 1 92.19 102 PRO B CA 1
ATOM 1700 C C . PRO B 1 102 ? -13.742 -0.905 4.941 1 92.19 102 PRO B C 1
ATOM 1702 O O . PRO B 1 102 ? -14.766 -0.298 5.285 1 92.19 102 PRO B O 1
ATOM 1705 N N . THR B 1 103 ? -13.039 -1.64 5.719 1 92.12 103 THR B N 1
ATOM 1706 C CA . THR B 1 103 ? -13.516 -1.875 7.078 1 92.12 103 THR B CA 1
ATOM 1707 C C . THR B 1 103 ? -13.086 -0.738 8.008 1 92.12 103 THR B C 1
ATOM 1709 O O . THR B 1 103 ? -13.523 -0.668 9.156 1 92.12 103 THR B O 1
ATOM 1712 N N . TRP B 1 104 ? -12.242 0.098 7.477 1 94.38 104 TRP B N 1
ATOM 1713 C CA . TRP B 1 104 ? -11.719 1.159 8.328 1 94.38 104 TRP B CA 1
ATOM 1714 C C . TRP B 1 104 ? -12.617 2.391 8.281 1 94.38 104 TRP B C 1
ATOM 1716 O O . TRP B 1 104 ? -13.141 2.74 7.219 1 94.38 104 TRP B O 1
ATOM 1726 N N . ASP B 1 105 ? -12.797 2.99 9.484 1 93.38 105 ASP B N 1
ATOM 1727 C CA . ASP B 1 105 ? -13.492 4.27 9.562 1 93.38 105 ASP B CA 1
ATOM 1728 C C . ASP B 1 105 ? -12.5 5.434 9.508 1 93.38 105 ASP B C 1
ATOM 1730 O O . ASP B 1 105 ? -11.984 5.863 10.547 1 93.38 105 ASP B O 1
ATOM 1734 N N . VAL B 1 106 ? -12.336 6.016 8.422 1 94.12 106 VAL B N 1
ATOM 1735 C CA . VAL B 1 106 ? -11.32 7.043 8.219 1 94.12 106 VAL B CA 1
ATOM 1736 C C . VAL B 1 106 ? -11.75 8.336 8.898 1 94.12 106 VAL B C 1
ATOM 1738 O O . VAL B 1 106 ? -10.922 9.219 9.148 1 94.12 106 VAL B O 1
ATOM 1741 N N . SER B 1 107 ? -13 8.484 9.102 1 92.5 107 SER B N 1
ATOM 1742 C CA . SER B 1 107 ? -13.492 9.703 9.734 1 92.5 107 SER B CA 1
ATOM 1743 C C . SER B 1 107 ? -12.977 9.828 11.164 1 92.5 107 SER B C 1
ATOM 1745 O O . SER B 1 107 ? -13.078 10.898 11.773 1 92.5 107 SER B O 1
ATOM 1747 N N . ALA B 1 108 ? -12.469 8.789 11.68 1 94.69 108 ALA B N 1
ATOM 1748 C CA . ALA B 1 108 ? -11.922 8.797 13.031 1 94.69 108 ALA B CA 1
ATOM 1749 C C . ALA B 1 108 ? -10.594 9.539 13.078 1 94.69 108 ALA B C 1
ATOM 1751 O O . ALA B 1 108 ? -10.078 9.828 14.164 1 94.69 108 ALA B O 1
ATOM 1752 N N . TYR B 1 109 ? -10.047 9.875 11.938 1 96.88 109 TYR B N 1
ATOM 1753 C CA . TYR B 1 109 ? -8.711 10.445 11.867 1 96.88 109 TYR B CA 1
ATOM 1754 C C . TYR B 1 109 ? -8.734 11.82 11.211 1 96.88 109 TYR B C 1
ATOM 1756 O O . TYR B 1 109 ? -9.594 12.094 10.367 1 96.88 109 TYR B O 1
ATOM 1764 N N . ASN B 1 110 ? -7.832 12.688 11.594 1 97.75 110 ASN B N 1
ATOM 1765 C CA . ASN B 1 110 ? -7.734 14.016 11 1 97.75 110 ASN B CA 1
ATOM 1766 C C . ASN B 1 110 ? -6.301 14.336 10.586 1 97.75 110 ASN B C 1
ATOM 1768 O O . ASN B 1 110 ? -5.957 15.5 10.383 1 97.75 110 ASN B O 1
ATOM 1772 N N . GLU B 1 111 ? -5.43 13.273 10.555 1 98.69 111 GLU B N 1
ATOM 1773 C CA . GLU B 1 111 ? -4.039 13.438 10.141 1 98.69 111 GLU B CA 1
ATOM 1774 C C . GLU B 1 111 ? -3.576 12.273 9.281 1 98.69 111 GLU B C 1
ATOM 1776 O O . GLU B 1 111 ? -3.938 11.117 9.531 1 98.69 111 GLU B O 1
ATOM 1781 N N . VAL B 1 112 ? -2.805 12.609 8.258 1 98.88 112 VAL B N 1
ATOM 1782 C CA . VAL B 1 112 ? -2.037 11.609 7.527 1 98.88 112 VAL B CA 1
ATOM 1783 C C . VAL B 1 112 ? -0.562 11.703 7.91 1 98.88 112 VAL B C 1
ATOM 1785 O O . VAL B 1 112 ? 0.007 12.797 7.941 1 98.88 112 VAL B O 1
ATOM 1788 N N . TYR B 1 113 ? -0.005 10.57 8.211 1 98.94 113 TYR B N 1
ATOM 1789 C CA . TYR B 1 113 ? 1.401 10.469 8.586 1 98.94 113 TYR B CA 1
ATOM 1790 C C . TYR B 1 113 ? 2.217 9.812 7.484 1 98.94 113 TYR B C 1
ATOM 1792 O O . TYR B 1 113 ? 1.747 8.875 6.832 1 98.94 113 TYR B O 1
ATOM 1800 N N . ILE B 1 114 ? 3.412 10.352 7.289 1 99 114 ILE B N 1
ATOM 1801 C CA . ILE B 1 114 ? 4.508 9.516 6.805 1 99 114 ILE B CA 1
ATOM 1802 C C . ILE B 1 114 ? 5.352 9.031 7.984 1 99 114 ILE B C 1
ATOM 1804 O O . ILE B 1 114 ? 6.07 9.82 8.602 1 99 114 ILE B O 1
ATOM 1808 N N . TRP B 1 115 ? 5.227 7.785 8.352 1 98.94 115 TRP B N 1
ATOM 1809 C CA . TRP B 1 115 ? 5.867 7.172 9.508 1 98.94 115 TRP B CA 1
ATOM 1810 C C . TRP B 1 115 ? 7.016 6.266 9.078 1 98.94 115 TRP B C 1
ATOM 1812 O O . TRP B 1 115 ? 6.852 5.43 8.188 1 98.94 115 TRP B O 1
ATOM 1822 N N . CYS B 1 116 ? 8.141 6.504 9.656 1 98.81 116 CYS B N 1
ATOM 1823 C CA . CYS B 1 116 ? 9.219 5.559 9.398 1 98.81 116 CYS B CA 1
ATOM 1824 C C . CYS B 1 116 ? 9.125 4.363 10.336 1 98.81 116 CYS B C 1
ATOM 1826 O O . CYS B 1 116 ? 9.344 4.496 11.539 1 98.81 116 CYS B O 1
ATOM 1828 N N . ASP B 1 117 ? 8.922 3.164 9.727 1 98 117 ASP B N 1
ATOM 1829 C CA . ASP B 1 117 ? 8.688 1.975 10.539 1 98 117 ASP B CA 1
ATOM 1830 C C . ASP B 1 117 ? 9.984 1.464 11.156 1 98 117 ASP B C 1
ATOM 1832 O O . ASP B 1 117 ? 9.977 0.873 12.234 1 98 117 ASP B O 1
ATOM 1836 N N . VAL B 1 118 ? 11.094 1.739 10.555 1 97.69 118 VAL B N 1
ATOM 1837 C CA . VAL B 1 118 ? 12.391 1.299 11.07 1 97.69 118 VAL B CA 1
ATOM 1838 C C . VAL B 1 118 ? 12.805 2.188 12.242 1 97.69 118 VAL B C 1
ATOM 1840 O O . VAL B 1 118 ? 13.148 1.689 13.32 1 97.69 118 VAL B O 1
ATOM 1843 N N . ALA B 1 119 ? 12.672 3.547 12.039 1 98.38 119 ALA B N 1
ATOM 1844 C CA . ALA B 1 119 ? 13.148 4.488 13.055 1 98.38 119 ALA B CA 1
ATOM 1845 C C . ALA B 1 119 ? 12.086 4.703 14.133 1 98.38 119 ALA B C 1
ATOM 1847 O O . ALA B 1 119 ? 12.406 5.148 15.242 1 98.38 119 ALA B O 1
ATOM 1848 N N . GLY B 1 120 ? 10.875 4.406 13.836 1 98.56 120 GLY B N 1
ATOM 1849 C CA . GLY B 1 120 ? 9.805 4.59 14.805 1 98.56 120 GLY B CA 1
ATOM 1850 C C . GLY B 1 120 ? 9.5 6.047 15.078 1 98.56 120 GLY B C 1
ATOM 1851 O O . GLY B 1 120 ? 9.281 6.434 16.234 1 98.56 120 GLY B O 1
ATOM 1852 N N . VAL B 1 121 ? 9.594 6.844 14.008 1 98.94 121 VAL B N 1
ATOM 1853 C CA . VAL B 1 121 ? 9.352 8.273 14.172 1 98.94 121 VAL B CA 1
ATOM 1854 C C . VAL B 1 121 ? 8.531 8.797 12.984 1 98.94 121 VAL B C 1
ATOM 1856 O O . VAL B 1 121 ? 8.562 8.211 11.898 1 98.94 121 VAL B O 1
ATOM 1859 N N . PRO B 1 122 ? 7.797 9.953 13.18 1 98.94 122 PRO B N 1
ATOM 1860 C CA . PRO B 1 122 ? 7.172 10.602 12.023 1 98.94 122 PRO B CA 1
ATOM 1861 C C . PRO B 1 122 ? 8.18 11.352 11.156 1 98.94 122 PRO B C 1
ATOM 1863 O O . PRO B 1 122 ? 9.078 12.016 11.68 1 98.94 122 PRO B O 1
ATOM 1866 N N . LEU B 1 123 ? 7.996 11.234 9.883 1 98.94 123 LEU B N 1
ATOM 1867 C CA . LEU B 1 123 ? 8.812 11.984 8.93 1 98.94 123 LEU B CA 1
ATOM 1868 C C . LEU B 1 123 ? 8.055 13.203 8.406 1 98.94 123 LEU B C 1
ATOM 1870 O O . LEU B 1 123 ? 8.672 14.188 7.98 1 98.94 123 LEU B O 1
ATOM 1874 N N . GLY B 1 124 ? 6.746 13.086 8.367 1 98.94 124 GLY B N 1
ATOM 1875 C CA . GLY B 1 124 ? 5.824 14.141 7.973 1 98.94 124 GLY B CA 1
ATOM 1876 C C . GLY B 1 124 ? 4.398 13.883 8.422 1 98.94 124 GLY B C 1
ATOM 1877 O O . GLY B 1 124 ? 3.996 12.734 8.594 1 98.94 124 GLY B O 1
ATOM 1878 N N . VAL B 1 125 ? 3.744 14.992 8.664 1 98.94 125 VAL B N 1
ATOM 1879 C CA . VAL B 1 125 ? 2.342 14.914 9.055 1 98.94 125 VAL B CA 1
ATOM 1880 C C . VAL B 1 125 ? 1.531 15.961 8.305 1 98.94 125 VAL B C 1
ATOM 1882 O O . VAL B 1 125 ? 1.988 17.094 8.117 1 98.94 125 VAL B O 1
ATOM 1885 N N . ALA B 1 126 ? 0.41 15.617 7.867 1 98.88 126 ALA B N 1
ATOM 1886 C CA . ALA B 1 126 ? -0.565 16.547 7.301 1 98.88 126 ALA B CA 1
ATOM 1887 C C . ALA B 1 126 ? -1.886 16.484 8.062 1 98.88 126 ALA B C 1
ATOM 1889 O O . ALA B 1 126 ? -2.475 15.414 8.211 1 98.88 126 ALA B O 1
ATOM 1890 N N . LYS B 1 127 ? -2.32 17.625 8.555 1 98.31 127 LYS B N 1
ATOM 1891 C CA . LYS B 1 127 ? -3.701 17.719 9.023 1 98.31 127 LYS B CA 1
ATOM 1892 C C . LYS B 1 127 ? -4.676 17.766 7.848 1 98.31 127 LYS B C 1
ATOM 1894 O O . LYS B 1 127 ? -4.434 18.469 6.863 1 98.31 127 LYS B O 1
ATOM 1899 N N . ILE B 1 128 ? -5.656 16.922 8.008 1 96.88 128 ILE B N 1
ATOM 1900 C CA . ILE B 1 128 ? -6.645 16.906 6.934 1 96.88 128 ILE B CA 1
ATOM 1901 C C . ILE B 1 128 ? -7.988 17.391 7.469 1 96.88 128 ILE B C 1
ATOM 1903 O O . ILE B 1 128 ? -8.344 17.109 8.617 1 96.88 128 ILE B O 1
ATOM 1907 N N . ASN B 1 129 ? -8.664 18.266 6.656 1 86.81 129 ASN B N 1
ATOM 1908 C CA . ASN B 1 129 ? -9.906 18.906 7.051 1 86.81 129 ASN B CA 1
ATOM 1909 C C . ASN B 1 129 ? -10.828 19.125 5.852 1 86.81 129 ASN B C 1
ATOM 1911 O O . ASN B 1 129 ? -10.367 19.172 4.711 1 86.81 129 ASN B O 1
#

=== Feature glossary ===
The record interleaves many kinds of information about one protein. Here is each kind framed as the question it answers.

Q: What are the backbone torsion angles?
A: φ (phi) and ψ (psi) are the two rotatable backbone dihedrals per residue: φ is the C(i-1)–N–Cα–C torsion, ψ is the N–Cα–C–N(i+1) torsion, both in degrees on (−180°, 180°]. α-helical residues cluster near (−60°, −45°); β-strand residues near (−120°, +130°). A Ramachandran plot is simply a scatter of (φ, ψ) for every residue.

Q: What is the amino-acid chain?
A: This is the polypeptide sequence — one letter per residue, N-terminus first. Length ranges from a few dozen residues for small domains to over a thousand for large multi-domain proteins.

Q: How mobile is each atom in the crystal?
A: For experimental (PDB) structures, the B-factor (temperature factor) quantifies the positional spread of each atom in the crystal — a combination of thermal vibration and static disorder — in units of Å². High B-factors mark flexible loops or poorly resolved regions; low B-factors mark the rigid, well-ordered core.

Q: Are the domains correctly placed relative to each other?
A: Predicted Aligned Error (PAE) is an AlphaFold confidence matrix: entry (i, j) is the expected error in the position of residue j, in ångströms, when the prediction is superimposed on the true structure at residue i. Low PAE within a block of residues means that block is internally rigid and well-predicted; high PAE between two blocks means their relative placement is uncertain even if each block individually is confident.

Q: How confident is the AlphaFold model at each residue?
A: pLDDT is the predicted lDDT-Cα score: AlphaFold's confidence that the local environment of each residue (all inter-atomic distances within 15 Å) is correctly placed. It is a per-residue number between 0 and 100, with higher meaning more reliable.

Q: What family and function is it annotated with?
A: Functional annotations link the protein to curated databases. InterPro entries identify conserved domains and families by matching the sequence against member-database signatures (Pfam, PROSITE, CDD, …). Gene Ontology (GO) terms describe molecular function, biological process, and cellular component in a controlled vocabulary. CATH places the structure in a hierarchical fold classification (Class/Architecture/Topology/Homologous-superfamily). The organism is the source species.

Q: How big and how compact is the whole molecule?
A: Three whole-structure scalars: the radius of gyration (RMS distance of Cα from centroid, in Å), the count of Cα–Cα contacts (pairs closer than 8 Å and separated by more than four residues in sequence — i.e. tertiary, not local, contacts), and the bounding-box dimensions. Together they distinguish compact globular folds from extended fibres or disordered chains.

Q: What known structures does this most resemble?
A: The Foldseek neighbor list gives the closest experimentally determined structures in the PDB, ranked by structural alignment. TM-score near 1 means near-identical fold; near 0.3 means only rough topology match. This is how one finds what a novel AlphaFold prediction most resembles in the solved-structure universe.

Q: Which residues are buried vs exposed?
A: SASA measures how much of the protein is reachable by solvent. It is computed by rolling a water-sized probe over the atomic surface and summing the exposed area (Å²). Per-residue SASA distinguishes core (buried, low SASA) from surface (exposed, high SASA) residues; total SASA is a whole-molecule size measure.

Q: Which residues are in helices, strands, or loops?
A: Eight-state secondary structure (DSSP): H is the canonical α-helix, G the tighter 3₁₀-helix, I the wider π-helix; E/B are β-structure, T and S are turns and bends, and '-' is everything else. DSSP derives these from the pattern of main-chain N–H···O=C hydrogen bonds, not from the sequence.

Q: Where is each backbone atom in 3D?
A: Structure coordinates are given as an mmCIF _atom_site loop: one row per atom with element, residue name, chain id, sequence number, and x/y/z position in Å. Only the four main-chain atoms per residue are included here; side chains are omitted to keep the record compact.

Q: What if only a Cα trace is available?
A: Three-state secondary structure (P-SEA) collapses the eight DSSP classes into helix (a), strand (b), and coil (c). P-SEA assigns these from Cα geometry alone — distances and angles — without requiring backbone oxygens, so it works on any Cα trace.

Q: What do the rendered images show?
A: The six renders are orthographic views along the three Cartesian axes in both directions. Representation (cartoon, sticks, or surface) and color scheme (sequence-rainbow or by-chain) vary across proteins so the training set covers all the common visualization conventions.

Q: What does the local fold look like, residue by residue?
A: Foldseek's 3Di representation compresses backbone geometry into a per-residue letter drawn from a learned twenty-state alphabet. It captures the tertiary interaction pattern around each residue — which residues are packed against it in space, regardless of where they are in sequence.

Q: What do the diagnostic plots show?
A: The contact map is a binary N×N matrix image: pixel (i, j) is dark where Cα_i and Cα_j are within 8 Å and |i−j|>4. Because the |i−j|>4 filter removes local helical contacts, off-diagonal stripes parallel to the main diagonal indicate parallel β-sheets; stripes perpendicular to it indicate antiparallel β-sheets. The Ramachandran plot scatters every residue's (φ, ψ) pair against the sterically allowed regions. The PAE heatmap renders the predicted-aligned-error matrix.